Protein AF-A0A538UE94-F1 (afdb_monomer)

Radius of gyration: 33.16 Å; Cα contacts (8 Å, |Δi|>4): 300; chains: 1; bounding box: 122×65×94 Å

Nearest PDB structures (foldseek):
  7uwb-assembly1_o  TM=2.599E-01  e=1.246E+00  Citrus x limon
  9brq-assembly1_m  TM=2.773E-01  e=2.147E+00  Mus musculus
  3ja6-assembly1_H  TM=2.199E-01  e=4.370E+00  Escherichia coli

Organism: Eiseniibacteriota bacterium (NCBI:txid2212470)

Solvent-accessible surface area (backbone atoms only — not comparable to full-atom values): 18762 Å² total; per-residue (Å²): 137,89,85,82,89,87,87,86,84,87,84,82,86,84,88,81,89,86,84,87,83,85,86,80,82,74,83,82,79,81,81,73,80,85,86,73,79,84,74,82,82,77,88,84,84,83,91,82,90,81,86,90,86,86,85,86,85,90,78,92,80,87,81,87,77,92,73,88,87,79,93,78,60,66,66,60,51,52,54,48,48,68,66,54,75,72,72,75,85,66,89,69,72,72,49,74,64,37,44,51,30,38,36,50,27,21,51,31,51,52,51,22,50,52,26,34,52,58,14,38,41,66,75,45,60,74,47,65,90,58,54,69,68,58,53,24,50,50,41,57,78,37,46,67,59,52,53,52,24,53,48,28,38,49,50,19,29,54,34,50,34,55,25,33,50,25,51,26,66,51,38,33,88,77,42,49,69,59,26,49,51,20,31,53,30,28,42,51,13,24,54,38,35,43,56,20,45,54,32,52,53,50,36,55,50,55,46,56,58,52,71,85,74,66,82,58,54,73,68,56,49,53,50,51,40,53,52,29,51,51,52,22,51,52,27,42,34,53,14,39,22,30,34,13,53,14,44,24,46,49,22,51,48,34,45,72,56,45,40,41,59,61,70,59,20,54,52,33,27,54,29,16,47,47,29,17,52,46,22,50,48,31,70,78,42,62,90,51,39,77,74,50,54,63,63,40,51,61,34,53,54,44,50,52,52,48,27,53,43,26,58,74,71,38,67,44,45,57,72,62,58,54,64,62,72,75,108

pLDDT: mean 71.68, std 24.64, range [27.56, 97.38]

Foldseek 3Di:
DDDDDDDDDYDDDDDDDDDDDDDPPDDDDPDDDDPDDDDDPDDDDDDDDDDDDDDDDDDDDDDDDDDDDDDDDVVVVVVVCVVVVQPPDDQPDQDPLLLVLLLLLLVLLVLLVCLQCQLCCLLPVVCVPPDLLVSLVCCQVPVVSNVSSLVSQLVSLVSQLSSLVSLLVNLCVQPVVLSVLLSVLSNVLSVLLNVLSVLVVVLSVLSPPDCVVVPDDPVRSVVSSVVSVVSSVLSNLVSQLSNLVSQLSSLVSCCRQVQDPNVLSVLSNVLSVLSNVLSVCCNVPVPCNVVSVVSNVSNSVSSNVSSVCCNPPNGDRPVVVVVVVVD

Structure (mmCIF, N/CA/C/O backbone):
data_AF-A0A538UE94-F1
#
_entry.id   AF-A0A538UE94-F1
#
loop_
_atom_site.group_PDB
_atom_site.id
_atom_site.type_symbol
_atom_site.label_atom_id
_atom_site.label_alt_id
_atom_site.label_comp_id
_atom_site.label_asym_id
_atom_site.label_entity_id
_atom_site.label_seq_id
_atom_site.pdbx_PDB_ins_code
_atom_site.Cartn_x
_atom_site.Cartn_y
_atom_site.Cartn_z
_atom_site.occupancy
_atom_site.B_iso_or_equiv
_atom_site.auth_seq_id
_atom_site.auth_comp_id
_atom_site.auth_asym_id
_atom_site.auth_atom_id
_atom_site.pdbx_PDB_model_num
ATOM 1 N N . MET A 1 1 ? 87.145 -6.636 -25.626 1.00 37.28 1 MET A N 1
ATOM 2 C CA . MET A 1 1 ? 87.596 -6.251 -24.278 1.00 37.28 1 MET A CA 1
ATOM 3 C C . MET A 1 1 ? 86.360 -6.163 -23.405 1.00 37.28 1 MET A C 1
ATOM 5 O O . MET A 1 1 ? 85.529 -5.296 -23.633 1.00 37.28 1 MET A O 1
ATOM 9 N N . ASP A 1 2 ? 86.230 -7.164 -22.534 1.00 36.28 2 ASP A N 1
ATOM 10 C CA . ASP A 1 2 ? 85.415 -7.224 -21.310 1.00 36.28 2 ASP A CA 1
ATOM 11 C C . ASP A 1 2 ? 85.610 -5.964 -20.432 1.00 36.28 2 ASP A C 1
ATOM 13 O O . ASP A 1 2 ? 86.627 -5.291 -20.577 1.00 36.28 2 ASP A O 1
ATOM 17 N N . HIS A 1 3 ? 84.726 -5.533 -19.525 1.00 37.12 3 HIS A N 1
ATOM 18 C CA . HIS A 1 3 ? 83.783 -6.209 -18.615 1.00 37.12 3 HIS A CA 1
ATOM 19 C C . HIS A 1 3 ? 82.525 -5.318 -18.433 1.00 37.12 3 HIS A C 1
ATOM 21 O O . HIS A 1 3 ? 82.604 -4.116 -18.652 1.00 37.12 3 HIS A O 1
ATOM 27 N N . GLY A 1 4 ? 81.343 -5.741 -17.981 1.00 32.88 4 GLY A N 1
ATOM 28 C CA . GLY A 1 4 ? 80.844 -7.012 -17.472 1.00 32.88 4 GLY A CA 1
ATOM 29 C C . GLY A 1 4 ? 79.353 -6.840 -17.107 1.00 32.88 4 GLY A C 1
ATOM 30 O O . GLY A 1 4 ? 78.934 -5.806 -16.593 1.00 32.88 4 GLY A O 1
ATOM 31 N N . GLN A 1 5 ? 78.555 -7.850 -17.443 1.00 37.41 5 GLN A N 1
ATOM 32 C CA . GLN A 1 5 ? 77.163 -8.105 -17.031 1.00 37.41 5 GLN A CA 1
ATOM 33 C C . GLN A 1 5 ? 77.156 -8.829 -15.648 1.00 37.41 5 GLN A C 1
ATOM 35 O O . GLN A 1 5 ? 78.242 -9.103 -15.136 1.00 37.41 5 GLN A O 1
ATOM 40 N N . PRO A 1 6 ? 76.040 -9.381 -15.111 1.00 59.91 6 PRO A N 1
ATOM 41 C CA . PRO A 1 6 ? 74.618 -8.980 -15.083 1.00 59.91 6 PRO A CA 1
ATOM 42 C C . PRO A 1 6 ? 73.953 -9.258 -13.699 1.00 59.91 6 PRO A C 1
ATOM 44 O O . PRO A 1 6 ? 74.563 -9.822 -12.802 1.00 59.91 6 PRO A O 1
ATOM 47 N N . THR A 1 7 ? 72.649 -8.994 -13.546 1.00 32.09 7 THR A N 1
ATOM 48 C CA . THR A 1 7 ? 71.679 -10.010 -13.060 1.00 32.09 7 THR A CA 1
ATOM 49 C C . THR A 1 7 ? 70.242 -9.583 -13.388 1.00 32.09 7 THR A C 1
ATOM 51 O O . THR A 1 7 ? 69.824 -8.458 -13.139 1.00 32.09 7 THR A O 1
ATOM 54 N N . ALA A 1 8 ? 69.497 -10.513 -13.978 1.00 34.88 8 ALA A N 1
ATOM 55 C CA . ALA A 1 8 ? 68.044 -10.519 -14.185 1.00 34.88 8 ALA A CA 1
ATOM 56 C C . ALA A 1 8 ? 67.485 -11.755 -13.416 1.00 34.88 8 ALA A C 1
ATOM 58 O O . ALA A 1 8 ? 68.275 -12.374 -12.700 1.00 34.88 8 ALA A O 1
ATOM 59 N N . PRO A 1 9 ? 66.264 -12.300 -13.637 1.00 50.72 9 PRO A N 1
ATOM 60 C CA . PRO A 1 9 ? 64.956 -11.753 -14.053 1.00 50.72 9 PRO A CA 1
ATOM 61 C C . PRO A 1 9 ? 63.750 -12.329 -13.232 1.00 50.72 9 PRO A C 1
ATOM 63 O O . PRO A 1 9 ? 63.867 -13.339 -12.550 1.00 50.72 9 PRO A O 1
ATOM 66 N N . GLY A 1 10 ? 62.530 -11.812 -13.458 1.00 29.14 10 GLY A N 1
ATOM 67 C CA . GLY A 1 10 ? 61.420 -12.681 -13.906 1.00 29.14 10 GLY A CA 1
ATOM 68 C C . GLY A 1 10 ? 60.170 -12.933 -13.030 1.00 29.14 10 GLY A C 1
ATOM 69 O O . GLY A 1 10 ? 60.241 -13.080 -11.817 1.00 29.14 10 GLY A O 1
ATOM 70 N N . ARG A 1 11 ? 59.066 -13.158 -13.776 1.00 30.16 11 ARG A N 1
ATOM 71 C CA . ARG A 1 11 ? 57.738 -13.763 -13.470 1.00 30.16 11 ARG A CA 1
ATOM 72 C C . ARG A 1 11 ? 56.681 -12.841 -12.842 1.00 30.16 11 ARG A C 1
ATOM 74 O O . ARG A 1 11 ? 56.949 -12.152 -11.877 1.00 30.16 11 ARG A O 1
ATOM 81 N N . GLY A 1 12 ? 55.445 -12.758 -13.344 1.00 28.59 12 GLY A N 1
ATOM 82 C CA . GLY A 1 12 ? 54.654 -13.727 -14.120 1.00 28.59 12 GLY A CA 1
ATOM 83 C C . GLY A 1 12 ? 53.457 -14.165 -13.267 1.00 28.59 12 GLY A C 1
ATOM 84 O O . GLY A 1 12 ? 53.651 -14.574 -12.130 1.00 28.59 12 GLY A O 1
ATOM 85 N N . GLY A 1 13 ? 52.235 -14.001 -13.778 1.00 30.22 13 GLY A N 1
ATOM 86 C CA . GLY A 1 13 ? 51.000 -14.168 -13.011 1.00 30.22 13 GLY A CA 1
ATOM 87 C C . GLY A 1 13 ? 50.589 -15.608 -12.677 1.00 30.22 13 GLY A C 1
ATOM 88 O O . GLY A 1 13 ? 51.222 -16.574 -13.083 1.00 30.22 13 GLY A O 1
ATOM 89 N N . ALA A 1 14 ? 49.431 -15.668 -12.012 1.00 29.00 14 ALA A N 1
ATOM 90 C CA . ALA A 1 14 ? 48.535 -16.806 -11.805 1.00 29.00 14 ALA A CA 1
ATOM 91 C C . ALA A 1 14 ? 48.906 -17.866 -10.742 1.00 29.00 14 ALA A C 1
ATOM 93 O O . ALA A 1 14 ? 49.690 -18.778 -10.963 1.00 29.00 14 ALA A O 1
ATOM 94 N N . ALA A 1 15 ? 48.101 -17.803 -9.675 1.00 30.58 15 ALA A N 1
ATOM 95 C CA . ALA A 1 15 ? 47.298 -18.902 -9.139 1.00 30.58 15 ALA A CA 1
ATOM 96 C C . ALA A 1 15 ? 47.880 -19.852 -8.071 1.00 30.58 15 ALA A C 1
ATOM 98 O O . ALA A 1 15 ? 49.014 -20.307 -8.114 1.00 30.58 15 ALA A O 1
ATOM 99 N N . VAL A 1 16 ? 46.925 -20.238 -7.214 1.00 30.88 16 VAL A N 1
ATOM 100 C CA . VAL A 1 16 ? 46.813 -21.475 -6.427 1.00 30.88 16 VAL A CA 1
ATOM 101 C C . VAL A 1 16 ? 47.300 -21.426 -4.973 1.00 30.88 16 VAL A C 1
ATOM 103 O O . VAL A 1 16 ? 48.481 -21.347 -4.672 1.00 30.88 16 VAL A O 1
ATOM 106 N N . LEU A 1 17 ? 46.287 -21.509 -4.098 1.00 29.52 17 LEU A N 1
ATOM 107 C CA . LEU A 1 17 ? 46.199 -22.248 -2.836 1.00 29.52 17 LEU A CA 1
ATOM 108 C C . LEU A 1 17 ? 47.511 -22.584 -2.112 1.00 29.52 17 LEU A C 1
ATOM 110 O O . LEU A 1 17 ? 48.289 -23.399 -2.583 1.00 29.52 17 LEU A O 1
ATOM 114 N N . HIS A 1 18 ? 47.622 -22.132 -0.864 1.00 29.77 18 HIS A N 1
ATOM 115 C CA . HIS A 1 18 ? 47.574 -22.989 0.331 1.00 29.77 18 HIS A CA 1
ATOM 116 C C . HIS A 1 18 ? 48.043 -22.166 1.531 1.00 29.77 18 HIS A C 1
ATOM 118 O O . HIS A 1 18 ? 49.226 -21.897 1.656 1.00 29.77 18 HIS A O 1
ATOM 124 N N . LEU A 1 19 ? 47.128 -21.821 2.437 1.00 31.23 19 LEU A N 1
ATOM 125 C CA . LEU A 1 19 ? 47.409 -21.739 3.874 1.00 31.23 19 LEU A CA 1
ATOM 126 C C . LEU A 1 19 ? 46.092 -22.017 4.611 1.00 31.23 19 LEU A C 1
ATOM 128 O O . LEU A 1 19 ? 45.349 -21.136 5.029 1.00 31.23 19 LEU A O 1
ATOM 132 N N . LEU A 1 20 ? 45.787 -23.313 4.661 1.00 29.59 20 LEU A N 1
ATOM 133 C CA . LEU A 1 20 ? 44.911 -23.944 5.637 1.00 29.59 20 LEU A CA 1
ATOM 134 C C . LEU A 1 20 ? 45.639 -23.961 6.985 1.00 29.59 20 LEU A C 1
ATOM 136 O O . LEU A 1 20 ? 46.689 -24.595 7.080 1.00 29.59 20 LEU A O 1
ATOM 140 N N . SER A 1 21 ? 45.057 -23.358 8.022 1.00 35.19 21 SER A N 1
ATOM 141 C CA . SER A 1 21 ? 44.709 -24.051 9.278 1.00 35.19 21 SER A CA 1
ATOM 142 C C . SER A 1 21 ? 44.150 -23.086 10.334 1.00 35.19 21 SER A C 1
ATOM 144 O O . SER A 1 21 ? 44.356 -21.879 10.228 1.00 35.19 21 SER A O 1
ATOM 146 N N . PRO A 1 22 ? 43.349 -23.601 11.284 1.00 38.12 22 PRO A N 1
ATOM 147 C CA . PRO A 1 22 ? 42.115 -22.962 11.717 1.00 38.12 22 PRO A CA 1
ATOM 148 C C . PRO A 1 22 ? 42.221 -22.377 13.126 1.00 38.12 22 PRO A C 1
ATOM 150 O O . PRO A 1 22 ? 42.774 -23.013 14.016 1.00 38.12 22 PRO A O 1
ATOM 153 N N . ASP A 1 23 ? 41.580 -21.233 13.356 1.00 32.56 23 ASP A N 1
ATOM 154 C CA . ASP A 1 23 ? 41.271 -20.775 14.712 1.00 32.56 23 ASP A CA 1
ATOM 155 C C . ASP A 1 23 ? 39.749 -20.666 14.863 1.00 32.56 23 ASP A C 1
ATOM 157 O O . ASP A 1 23 ? 39.112 -19.624 14.698 1.00 32.56 23 ASP A O 1
ATOM 161 N N . LEU A 1 24 ? 39.141 -21.837 15.066 1.00 38.72 24 LEU A N 1
ATOM 162 C CA . LEU A 1 24 ? 37.745 -21.994 15.453 1.00 38.72 24 LEU A CA 1
ATOM 163 C C . LEU A 1 24 ? 37.618 -21.632 16.936 1.00 38.72 24 LEU A C 1
ATOM 165 O O . LEU A 1 24 ? 37.735 -22.481 17.821 1.00 38.72 24 LEU A O 1
ATOM 169 N N . GLY A 1 25 ? 37.323 -20.363 17.207 1.00 32.88 25 GLY A N 1
ATOM 170 C CA . GLY A 1 25 ? 36.820 -19.919 18.503 1.00 32.88 25 GLY A CA 1
ATOM 171 C C . GLY A 1 25 ? 35.453 -20.546 18.791 1.00 32.88 25 GLY A C 1
ATOM 172 O O . GLY A 1 25 ? 34.414 -20.021 18.397 1.00 32.88 25 GLY A O 1
ATOM 173 N N . HIS A 1 26 ? 35.444 -21.690 19.475 1.00 36.84 26 HIS A N 1
ATOM 174 C CA . HIS A 1 26 ? 34.238 -22.320 20.010 1.00 36.84 26 HIS A CA 1
ATOM 175 C C . HIS A 1 26 ? 33.570 -21.431 21.078 1.00 36.84 26 HIS A C 1
ATOM 177 O O . HIS A 1 26 ? 34.198 -21.149 22.103 1.00 36.84 26 HIS A O 1
ATOM 183 N N . PRO A 1 27 ? 32.275 -21.080 20.962 1.00 36.75 27 PRO A N 1
ATOM 184 C CA . PRO A 1 27 ? 31.522 -20.610 22.115 1.00 36.75 27 PRO A CA 1
ATOM 185 C C . PRO A 1 27 ? 31.232 -21.802 23.040 1.00 36.75 27 PRO A C 1
ATOM 187 O O . PRO A 1 27 ? 30.482 -22.720 22.700 1.00 36.75 27 PRO A O 1
ATOM 190 N N . ARG A 1 28 ? 31.836 -21.800 24.234 1.00 38.47 28 ARG A N 1
ATOM 191 C CA . ARG A 1 28 ? 31.489 -22.727 25.319 1.00 38.47 28 ARG A CA 1
ATOM 192 C C . ARG A 1 28 ? 30.055 -22.448 25.775 1.00 38.47 28 ARG A C 1
ATOM 194 O O . ARG A 1 28 ? 29.786 -21.464 26.455 1.00 38.47 28 ARG A O 1
ATOM 201 N N . ILE A 1 29 ? 29.137 -23.341 25.418 1.00 40.41 29 ILE A N 1
ATOM 202 C CA . ILE A 1 29 ? 27.787 -23.390 25.981 1.00 40.41 29 ILE A CA 1
ATOM 203 C C . ILE A 1 29 ? 27.902 -23.943 27.407 1.00 40.41 29 ILE A C 1
ATOM 205 O O . ILE A 1 29 ? 28.001 -25.153 27.612 1.00 40.41 29 ILE A O 1
ATOM 209 N N . CYS A 1 30 ? 27.881 -23.063 28.408 1.00 35.84 30 CYS A N 1
ATOM 210 C CA . CYS A 1 30 ? 27.675 -23.460 29.798 1.00 35.84 30 CYS A CA 1
ATOM 211 C C . CYS A 1 30 ? 26.219 -23.921 29.974 1.00 35.84 30 CYS A C 1
ATOM 213 O O . CYS A 1 30 ? 25.305 -23.111 30.126 1.00 35.84 30 CYS A O 1
ATOM 215 N N . ARG A 1 31 ? 25.994 -25.239 29.949 1.00 37.66 31 ARG A N 1
ATOM 216 C CA . ARG A 1 31 ? 24.745 -25.855 30.416 1.00 37.66 31 ARG A CA 1
ATOM 217 C C . ARG A 1 31 ? 24.663 -25.709 31.938 1.00 37.66 31 ARG A C 1
ATOM 219 O O . ARG A 1 31 ? 25.286 -26.472 32.668 1.00 37.66 31 ARG A O 1
ATOM 226 N N . GLY A 1 32 ? 23.897 -24.728 32.409 1.00 37.97 32 GLY A N 1
ATOM 227 C CA . GLY A 1 32 ? 23.461 -24.669 33.805 1.00 37.97 32 GLY A CA 1
ATOM 228 C C . GLY A 1 32 ? 22.472 -25.806 34.123 1.00 37.97 32 GLY A C 1
ATOM 229 O O . GLY A 1 32 ? 21.711 -26.209 33.240 1.00 37.97 32 GLY A O 1
ATOM 230 N N . PRO A 1 33 ? 22.472 -26.349 35.353 1.00 49.56 33 PRO A N 1
ATOM 231 C CA . PRO A 1 33 ? 21.590 -27.448 35.737 1.00 49.56 33 PRO A CA 1
ATOM 232 C C . PRO A 1 33 ? 20.115 -27.004 35.817 1.00 49.56 33 PRO A C 1
ATOM 234 O O . PRO A 1 33 ? 19.826 -25.824 36.036 1.00 49.56 33 PRO A O 1
ATOM 237 N N . PRO A 1 34 ? 19.158 -27.938 35.649 1.00 40.06 34 PRO A N 1
ATOM 238 C CA . PRO A 1 34 ? 17.740 -27.615 35.545 1.00 40.06 34 PRO A CA 1
ATOM 239 C C . PRO A 1 34 ? 17.189 -27.115 36.886 1.00 40.06 34 PRO A C 1
ATOM 241 O O . PRO A 1 34 ? 17.190 -27.838 37.884 1.00 40.06 34 PRO A O 1
ATOM 244 N N . ARG A 1 35 ? 16.661 -25.885 36.906 1.00 35.22 35 ARG A N 1
ATOM 245 C CA . ARG A 1 35 ? 15.864 -25.377 38.030 1.00 35.22 35 ARG A CA 1
ATOM 246 C C . ARG A 1 35 ? 14.542 -26.147 38.085 1.00 35.22 35 ARG A C 1
ATOM 248 O O . ARG A 1 35 ? 13.613 -25.866 37.333 1.00 35.22 35 ARG A O 1
ATOM 255 N N . ARG A 1 36 ? 14.488 -27.145 38.971 1.00 33.59 36 ARG A N 1
ATOM 256 C CA . ARG A 1 36 ? 13.248 -27.783 39.425 1.00 33.59 36 ARG A CA 1
ATOM 257 C C . ARG A 1 36 ? 12.340 -26.729 40.056 1.00 33.59 36 ARG A C 1
ATOM 259 O O . ARG A 1 36 ? 12.801 -25.882 40.816 1.00 33.59 36 ARG A O 1
ATOM 266 N N . ALA A 1 37 ? 11.055 -26.822 39.731 1.00 33.78 37 ALA A N 1
ATOM 267 C CA . ALA A 1 37 ? 9.984 -26.067 40.356 1.00 33.78 37 ALA A CA 1
ATOM 268 C C . ALA A 1 37 ? 10.030 -26.232 41.882 1.00 33.78 37 ALA A C 1
ATOM 270 O O . ALA A 1 37 ? 10.113 -27.354 42.388 1.00 33.78 37 ALA A O 1
ATOM 271 N N . ALA A 1 38 ? 9.965 -25.111 42.597 1.00 31.70 38 ALA A N 1
ATOM 272 C CA . ALA A 1 38 ? 9.753 -25.099 44.033 1.00 31.70 38 ALA A CA 1
ATOM 273 C C . ALA A 1 38 ? 8.366 -25.691 44.318 1.00 31.70 38 ALA A C 1
ATOM 275 O O . ALA A 1 38 ? 7.340 -25.128 43.930 1.00 31.70 38 ALA A O 1
ATOM 276 N N . ARG A 1 39 ? 8.352 -26.868 44.947 1.00 27.56 39 ARG A N 1
ATOM 277 C CA . ARG A 1 39 ? 7.171 -27.399 45.623 1.00 27.56 39 ARG A CA 1
ATOM 278 C C . ARG A 1 39 ? 6.860 -26.472 46.795 1.00 27.56 39 ARG A C 1
ATOM 280 O O . ARG A 1 39 ? 7.753 -26.116 47.552 1.00 27.56 39 ARG A O 1
ATOM 287 N N . LEU A 1 40 ? 5.595 -26.087 46.907 1.00 31.47 40 LEU A N 1
ATOM 288 C CA . LEU A 1 40 ? 5.033 -25.471 48.100 1.00 31.47 40 LEU A CA 1
ATOM 289 C C . LEU A 1 40 ? 5.077 -26.497 49.238 1.00 31.47 40 LEU A C 1
ATOM 291 O O . LEU A 1 40 ? 4.316 -27.465 49.225 1.00 31.47 40 LEU A O 1
ATOM 295 N N . ASP A 1 41 ? 5.965 -26.272 50.202 1.00 30.12 41 ASP A N 1
ATOM 296 C CA . ASP A 1 41 ? 5.912 -26.896 51.519 1.00 30.12 41 ASP A CA 1
ATOM 297 C C . ASP A 1 41 ? 4.734 -26.286 52.287 1.00 30.12 41 ASP A C 1
ATOM 299 O O . ASP A 1 41 ? 4.821 -25.201 52.861 1.00 30.12 41 ASP A O 1
ATOM 303 N N . VAL A 1 42 ? 3.593 -26.974 52.264 1.00 33.38 42 VAL A N 1
ATOM 304 C CA . VAL A 1 42 ? 2.504 -26.714 53.207 1.00 33.38 42 VAL A CA 1
ATOM 305 C C . VAL A 1 42 ? 2.797 -27.529 54.460 1.00 33.38 42 VAL A C 1
ATOM 307 O O . VAL A 1 42 ? 2.523 -28.726 54.526 1.00 33.38 42 VAL A O 1
ATOM 310 N N . LEU A 1 43 ? 3.378 -26.847 55.446 1.00 33.03 43 LEU A N 1
ATOM 311 C CA . LEU A 1 43 ? 3.402 -27.253 56.846 1.00 33.03 43 LEU A CA 1
ATOM 312 C C . LEU A 1 43 ? 1.976 -27.586 57.306 1.00 33.03 43 LEU A C 1
ATOM 314 O O . LEU A 1 43 ? 1.074 -26.750 57.232 1.00 33.03 43 LEU A O 1
ATOM 318 N N . ARG A 1 44 ? 1.781 -28.812 57.793 1.00 30.09 44 ARG A N 1
ATOM 319 C CA . ARG A 1 44 ? 0.563 -29.248 58.474 1.00 30.09 44 ARG A CA 1
ATOM 320 C C . ARG A 1 44 ? 0.941 -29.947 59.776 1.00 30.09 44 ARG A C 1
ATOM 322 O O . ARG A 1 44 ? 1.413 -31.072 59.742 1.00 30.09 44 ARG A O 1
ATOM 329 N N . ASP A 1 45 ? 0.691 -29.258 60.882 1.00 29.36 45 ASP A N 1
ATOM 330 C CA . ASP A 1 45 ? 0.355 -29.768 62.220 1.00 29.36 45 ASP A CA 1
ATOM 331 C C . ASP A 1 45 ? -0.065 -28.523 63.039 1.00 29.36 45 ASP A C 1
ATOM 333 O O . ASP A 1 45 ? 0.472 -27.445 62.810 1.00 29.36 45 ASP A O 1
ATOM 337 N N . GLN A 1 46 ? -1.035 -28.491 63.952 1.00 30.34 46 GLN A N 1
ATOM 338 C CA . GLN A 1 46 ? -1.831 -29.512 64.622 1.00 30.34 46 GLN A CA 1
ATOM 339 C C . GLN A 1 46 ? -3.022 -28.784 65.309 1.00 30.34 46 GLN A C 1
ATOM 341 O O . GLN A 1 46 ? -2.967 -27.577 65.527 1.00 30.34 46 GLN A O 1
ATOM 346 N N . HIS A 1 47 ? -4.068 -29.526 65.692 1.00 31.48 47 HIS A N 1
ATOM 347 C CA . HIS A 1 47 ? -5.219 -29.129 66.537 1.00 31.48 47 HIS A CA 1
ATOM 348 C C . HIS A 1 47 ? -6.431 -28.407 65.912 1.00 31.48 47 HIS A C 1
ATOM 350 O O . HIS A 1 47 ? -6.645 -27.211 66.085 1.00 31.48 47 HIS A O 1
ATOM 356 N N . ARG A 1 48 ? -7.371 -29.204 65.383 1.00 33.59 48 ARG A N 1
ATOM 357 C CA . ARG A 1 48 ? -8.789 -29.172 65.808 1.00 33.59 48 ARG A CA 1
ATOM 358 C C . ARG A 1 48 ? -9.467 -30.480 65.393 1.00 33.59 48 ARG A C 1
ATOM 360 O O . ARG A 1 48 ? -9.445 -30.851 64.226 1.00 33.59 48 ARG A O 1
ATOM 367 N N . GLY A 1 49 ? -9.982 -31.209 66.382 1.00 32.06 49 GLY A N 1
ATOM 368 C CA . GLY A 1 49 ? -10.581 -32.531 66.217 1.00 32.06 49 GLY A CA 1
ATOM 369 C C . GLY A 1 49 ? -11.973 -32.498 65.583 1.00 32.06 49 GLY A C 1
ATOM 370 O O . GLY A 1 49 ? -12.701 -31.517 65.713 1.00 32.06 49 GLY A O 1
ATOM 371 N N . GLY A 1 50 ? -12.347 -33.605 64.936 1.00 31.03 50 GLY A N 1
ATOM 372 C CA . GLY A 1 50 ? -13.706 -33.818 64.440 1.00 31.03 50 GLY A CA 1
ATOM 373 C C . GLY A 1 50 ? -13.847 -34.979 63.454 1.00 31.03 50 GLY A C 1
ATOM 374 O O . GLY A 1 50 ? -13.822 -34.749 62.258 1.00 31.03 50 GLY A O 1
ATOM 375 N N . ARG A 1 51 ? -14.017 -36.188 64.011 1.00 31.66 51 ARG A N 1
ATOM 376 C CA . ARG A 1 51 ? -14.630 -37.439 63.496 1.00 31.66 51 ARG A CA 1
ATOM 377 C C . ARG A 1 51 ? -14.246 -37.988 62.105 1.00 31.66 51 ARG A C 1
ATOM 379 O O . ARG A 1 51 ? -14.459 -37.384 61.065 1.00 31.66 51 ARG A O 1
ATOM 386 N N . VAL A 1 52 ? -13.778 -39.235 62.159 1.00 32.62 52 VAL A N 1
ATOM 387 C CA . VAL A 1 52 ? -13.512 -40.190 61.076 1.00 32.62 52 VAL A CA 1
ATOM 388 C C . VAL A 1 52 ? -14.782 -40.985 60.744 1.00 32.62 52 VAL A C 1
ATOM 390 O O . VAL A 1 52 ? -15.474 -41.384 61.679 1.00 32.62 52 VAL A O 1
ATOM 393 N N . ALA A 1 53 ? -15.035 -41.202 59.447 1.00 34.75 53 ALA A N 1
ATOM 394 C CA . ALA A 1 53 ? -15.731 -42.330 58.782 1.00 34.75 53 ALA A CA 1
ATOM 395 C C . ALA A 1 53 ? -16.118 -41.851 57.360 1.00 34.75 53 ALA A C 1
ATOM 397 O O . ALA A 1 53 ? -16.608 -40.733 57.236 1.00 34.75 53 ALA A O 1
ATOM 398 N N . ASP A 1 54 ? -15.959 -42.518 56.218 1.00 31.97 54 ASP A N 1
ATOM 399 C CA . ASP A 1 54 ? -15.369 -43.780 55.759 1.00 31.97 54 ASP A CA 1
ATOM 400 C C . ASP A 1 54 ? -15.109 -43.598 54.240 1.00 31.97 54 ASP A C 1
ATOM 402 O O . ASP A 1 54 ? -15.701 -42.725 53.600 1.00 31.97 54 ASP A O 1
ATOM 406 N N . ALA A 1 55 ? -14.257 -44.422 53.629 1.00 30.66 55 ALA A N 1
ATOM 407 C CA . ALA A 1 55 ? -14.112 -44.556 52.171 1.00 30.66 55 ALA A CA 1
ATOM 408 C C . ALA A 1 55 ? -13.831 -46.035 51.831 1.00 30.66 55 ALA A C 1
ATOM 410 O O . ALA A 1 55 ? -13.303 -46.726 52.704 1.00 30.66 55 ALA A O 1
ATOM 411 N N . PRO A 1 56 ? -13.959 -46.517 50.574 1.00 50.44 56 PRO A N 1
ATOM 412 C CA . PRO A 1 56 ? -14.860 -46.193 49.452 1.00 50.44 56 PRO A CA 1
ATOM 413 C C . PRO A 1 56 ? -15.568 -47.493 48.932 1.00 50.44 56 PRO A C 1
ATOM 415 O O . PRO A 1 56 ? -15.579 -48.494 49.648 1.00 50.44 56 PRO A O 1
ATOM 418 N N . PRO A 1 57 ? -16.136 -47.551 47.703 1.00 42.19 57 PRO A N 1
ATOM 419 C CA . PRO A 1 57 ? -15.295 -48.077 46.623 1.00 42.19 57 PRO A CA 1
ATOM 420 C C . PRO A 1 57 ? -15.485 -47.444 45.232 1.00 42.19 57 PRO A C 1
ATOM 422 O O . PRO A 1 57 ? -16.533 -46.931 44.848 1.00 42.19 57 PRO A O 1
ATOM 425 N N . ASP A 1 58 ? -14.387 -47.563 44.492 1.00 36.69 58 ASP A N 1
ATOM 426 C CA . ASP A 1 58 ? -14.174 -47.399 43.058 1.00 36.69 58 ASP A CA 1
ATOM 427 C C . ASP A 1 58 ? -15.099 -48.300 42.214 1.00 36.69 58 ASP A C 1
ATOM 429 O O . ASP A 1 58 ? -15.287 -49.480 42.525 1.00 36.69 58 ASP A O 1
ATOM 433 N N . ARG A 1 59 ? -15.643 -47.766 41.112 1.00 34.94 59 ARG A N 1
ATOM 434 C CA . ARG A 1 59 ? -16.149 -48.588 40.005 1.00 34.94 59 ARG A CA 1
ATOM 435 C C . ARG A 1 59 ? -16.049 -47.835 38.681 1.00 34.94 59 ARG A C 1
ATOM 437 O O . ARG A 1 59 ? -16.901 -47.028 38.314 1.00 34.94 59 ARG A O 1
ATOM 444 N N . ARG A 1 60 ? -14.969 -48.138 37.964 1.00 35.69 60 ARG A N 1
ATOM 445 C CA . ARG A 1 60 ? -14.874 -48.025 36.508 1.00 35.69 60 ARG A CA 1
ATOM 446 C C . ARG A 1 60 ? -15.886 -48.979 35.862 1.00 35.69 60 ARG A C 1
ATOM 448 O O . ARG A 1 60 ? -15.998 -50.112 36.316 1.00 35.69 60 ARG A O 1
ATOM 455 N N . ASP A 1 61 ? -16.620 -48.464 34.871 1.00 33.81 61 ASP A N 1
ATOM 456 C CA . ASP A 1 61 ? -17.087 -49.114 33.626 1.00 33.81 61 ASP A CA 1
ATOM 457 C C . ASP A 1 61 ? -18.445 -48.538 33.172 1.00 33.81 61 ASP A C 1
ATOM 459 O O . ASP A 1 61 ? -19.476 -48.828 33.780 1.00 33.81 61 ASP A O 1
ATOM 463 N N . PRO A 1 62 ? -18.511 -47.768 32.069 1.00 44.62 62 PRO A N 1
ATOM 464 C CA . PRO A 1 62 ? -19.746 -47.589 31.326 1.00 44.62 62 PRO A CA 1
ATOM 465 C C . PRO A 1 62 ? -19.853 -48.682 30.256 1.00 44.62 62 PRO A C 1
ATOM 467 O O . PRO A 1 62 ? -19.125 -48.693 29.262 1.00 44.62 62 PRO A O 1
ATOM 470 N N . VAL A 1 63 ? -20.796 -49.593 30.479 1.00 34.44 63 VAL A N 1
ATOM 471 C CA . VAL A 1 63 ? -21.298 -50.556 29.496 1.00 34.44 63 VAL A CA 1
ATOM 472 C C . VAL A 1 63 ? -21.850 -49.806 28.279 1.00 34.44 63 VAL A C 1
ATOM 474 O O . VAL A 1 63 ? -22.646 -48.874 28.403 1.00 34.44 63 VAL A O 1
ATOM 477 N N . TRP A 1 64 ? -21.419 -50.228 27.090 1.00 30.02 64 TRP A N 1
ATOM 478 C CA . TRP A 1 64 ? -21.913 -49.747 25.804 1.00 30.02 64 TRP A CA 1
ATOM 479 C C . TRP A 1 64 ? -23.368 -50.170 25.587 1.00 30.02 64 TRP A C 1
ATOM 481 O O . TRP A 1 64 ? -23.649 -51.343 25.353 1.00 30.02 64 TRP A O 1
ATOM 491 N N . HIS A 1 65 ? -24.282 -49.200 25.566 1.00 34.66 65 HIS A N 1
ATOM 492 C CA . HIS A 1 65 ? -25.589 -49.371 24.941 1.00 34.66 65 HIS A CA 1
ATOM 493 C C . HIS A 1 65 ? -25.595 -48.691 23.572 1.00 34.66 65 HIS A C 1
ATOM 495 O O . HIS A 1 65 ? -25.518 -47.468 23.452 1.00 34.66 65 HIS A O 1
ATOM 501 N N . ALA A 1 66 ? -25.682 -49.514 22.527 1.00 34.56 66 ALA A N 1
ATOM 502 C CA . ALA A 1 66 ? -26.009 -49.088 21.178 1.00 34.56 66 ALA A CA 1
ATOM 503 C C . ALA A 1 66 ? -27.469 -48.607 21.148 1.00 34.56 66 ALA A C 1
ATOM 505 O O . ALA A 1 66 ? -28.395 -49.390 21.344 1.00 34.56 66 ALA A O 1
ATOM 506 N N . GLY A 1 67 ? -27.659 -47.309 20.916 1.00 32.12 67 GLY A N 1
ATOM 507 C CA . GLY A 1 67 ? -28.962 -46.655 20.850 1.00 32.12 67 GLY A CA 1
ATOM 508 C C . GLY A 1 67 ? -28.954 -45.543 19.806 1.00 32.12 67 GLY A C 1
ATOM 509 O O . GLY A 1 67 ? -28.566 -44.415 20.077 1.00 32.12 67 GLY A O 1
ATOM 510 N N . VAL A 1 68 ? -29.317 -45.940 18.592 1.00 33.34 68 VAL A N 1
ATOM 511 C CA . VAL A 1 68 ? -29.883 -45.190 17.462 1.00 33.34 68 VAL A CA 1
ATOM 512 C C . VAL A 1 68 ? -30.173 -43.690 17.684 1.00 33.34 68 VAL A C 1
ATOM 514 O O . VAL A 1 68 ? -31.020 -43.316 18.487 1.00 33.34 68 VAL A O 1
ATOM 517 N N . GLY A 1 69 ? -29.606 -42.854 16.803 1.00 34.81 69 GLY A N 1
ATOM 518 C CA . GLY A 1 69 ? -30.287 -41.657 16.290 1.00 34.81 69 GLY A CA 1
ATOM 519 C C . GLY A 1 69 ? -29.676 -40.294 16.636 1.00 34.81 69 GLY A C 1
ATOM 520 O O . GLY A 1 69 ? -29.420 -39.973 17.786 1.00 34.81 69 GLY A O 1
ATOM 521 N N . VAL A 1 70 ? -29.579 -39.436 15.610 1.00 35.28 70 VAL A N 1
ATOM 522 C CA . VAL A 1 70 ? -29.243 -37.991 15.637 1.00 35.28 70 VAL A CA 1
ATOM 523 C C . VAL A 1 70 ? -27.760 -37.640 15.402 1.00 35.28 70 VAL A C 1
ATOM 525 O O . VAL A 1 70 ? -27.111 -36.875 16.114 1.00 35.28 70 VAL A O 1
ATOM 528 N N . SER A 1 71 ? -27.250 -38.107 14.261 1.00 42.25 71 SER A N 1
ATOM 529 C CA . SER A 1 71 ? -26.195 -37.419 13.504 1.00 42.25 71 SER A CA 1
ATOM 530 C C . SER A 1 71 ? -26.754 -36.100 12.951 1.00 42.25 71 SER A C 1
ATOM 532 O O . SER A 1 71 ? -27.584 -36.104 12.047 1.00 42.25 71 SER A O 1
ATOM 534 N N . GLY A 1 72 ? -26.341 -34.954 13.507 1.00 38.69 72 GLY A N 1
ATOM 535 C CA . GLY A 1 72 ? -26.682 -33.654 12.907 1.00 38.69 72 GLY A CA 1
ATOM 536 C C . GLY A 1 72 ? -26.504 -32.397 13.762 1.00 38.69 72 GLY A C 1
ATOM 537 O O . GLY A 1 72 ? -26.446 -31.303 13.206 1.00 38.69 72 GLY A O 1
ATOM 538 N N . ARG A 1 73 ? -26.369 -32.500 15.094 1.00 39.38 73 ARG A N 1
ATOM 539 C CA . ARG A 1 73 ? -26.306 -31.311 15.982 1.00 39.38 73 ARG A CA 1
ATOM 540 C C . ARG A 1 73 ? -24.913 -30.932 16.511 1.00 39.38 73 ARG A C 1
ATOM 542 O O . ARG A 1 73 ? -24.721 -29.804 16.955 1.00 39.38 73 ARG A O 1
ATOM 549 N N . GLY A 1 74 ? -23.909 -31.805 16.383 1.00 33.47 74 GLY A N 1
ATOM 550 C CA . GLY A 1 74 ? -22.569 -31.586 16.957 1.00 33.47 74 GLY A CA 1
ATOM 551 C C . GLY A 1 74 ? -21.655 -30.609 16.199 1.00 33.47 74 GLY A C 1
ATOM 552 O O . GLY A 1 74 ? -20.793 -29.980 16.811 1.00 33.47 74 GLY A O 1
ATOM 553 N N . ARG A 1 75 ? -21.843 -30.424 14.881 1.00 40.59 75 ARG A N 1
ATOM 554 C CA . ARG A 1 75 ? -20.996 -29.508 14.084 1.00 40.59 75 ARG A CA 1
ATOM 555 C C . ARG A 1 75 ? -21.386 -28.039 14.244 1.00 40.59 75 ARG A C 1
ATOM 557 O O . ARG A 1 75 ? -20.504 -27.192 14.319 1.00 40.59 75 ARG A O 1
ATOM 564 N N . ARG A 1 76 ? -22.682 -27.738 14.394 1.00 41.69 76 ARG A N 1
ATOM 565 C CA . ARG A 1 76 ? -23.150 -26.376 14.707 1.00 41.69 76 ARG A CA 1
ATOM 566 C C . ARG A 1 76 ? -22.870 -25.992 16.155 1.00 41.69 76 ARG A C 1
ATOM 568 O O . ARG A 1 76 ? -22.487 -24.858 16.384 1.00 41.69 76 ARG A O 1
ATOM 575 N N . ALA A 1 77 ? -22.955 -26.931 17.100 1.00 36.41 77 ALA A N 1
ATOM 576 C CA . ALA A 1 77 ? -22.569 -26.673 18.485 1.00 36.41 77 ALA A CA 1
ATOM 577 C C . ALA A 1 77 ? -21.061 -26.413 18.619 1.00 36.41 77 ALA A C 1
ATOM 579 O O . ALA A 1 77 ? -20.689 -25.453 19.275 1.00 36.41 77 ALA A O 1
ATOM 580 N N . ARG A 1 78 ? -20.184 -27.174 17.942 1.00 39.16 78 ARG A N 1
ATOM 581 C CA . ARG A 1 78 ? -18.731 -26.901 17.955 1.00 39.16 78 ARG A CA 1
ATOM 582 C C . ARG A 1 78 ? -18.335 -25.633 17.191 1.00 39.16 78 ARG A C 1
ATOM 584 O O . ARG A 1 78 ? -17.448 -24.928 17.655 1.00 39.16 78 ARG A O 1
ATOM 591 N N . ALA A 1 79 ? -19.011 -25.296 16.091 1.00 38.34 79 ALA A N 1
ATOM 592 C CA . ALA A 1 79 ? -18.819 -24.007 15.421 1.00 38.34 79 ALA A CA 1
ATOM 593 C C . ALA A 1 79 ? -19.337 -22.834 16.279 1.00 38.34 79 ALA A C 1
ATOM 595 O O . ALA A 1 79 ? -18.671 -21.811 16.384 1.00 38.34 79 ALA A O 1
ATOM 596 N N . ALA A 1 80 ? -20.471 -23.002 16.966 1.00 34.16 80 ALA A N 1
ATOM 597 C CA . ALA A 1 80 ? -21.005 -22.014 17.901 1.00 34.16 80 ALA A CA 1
ATOM 598 C C . ALA A 1 80 ? -20.153 -21.893 19.176 1.00 34.16 80 ALA A C 1
ATOM 600 O O . ALA A 1 80 ? -19.992 -20.791 19.678 1.00 34.16 80 ALA A O 1
ATOM 601 N N . LEU A 1 81 ? -19.538 -22.977 19.661 1.00 34.59 81 LEU A N 1
ATOM 602 C CA . LEU A 1 81 ? -18.607 -22.977 20.798 1.00 34.59 81 LEU A CA 1
ATOM 603 C C . LEU A 1 81 ? -17.234 -22.390 20.434 1.00 34.59 81 LEU A C 1
ATOM 605 O O . LEU A 1 81 ? -16.638 -21.706 21.262 1.00 34.59 81 LEU A O 1
ATOM 609 N N . ALA A 1 82 ? -16.764 -22.561 19.193 1.00 36.34 82 ALA A N 1
ATOM 610 C CA . ALA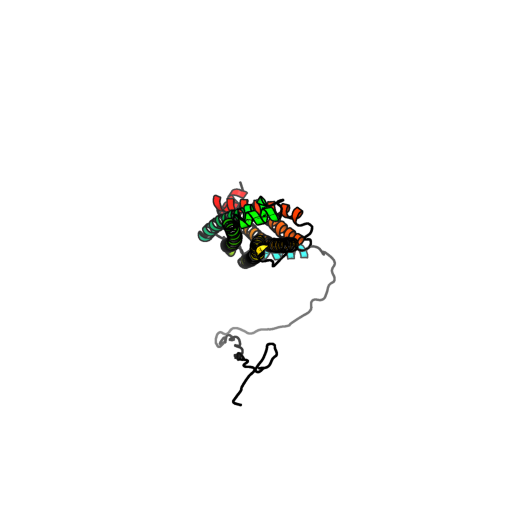 A 1 82 ? -15.579 -21.858 18.690 1.00 36.34 82 ALA A CA 1
ATOM 611 C C . ALA A 1 82 ? -15.822 -20.341 18.545 1.00 36.34 82 ALA A C 1
ATOM 613 O O . ALA A 1 82 ? -14.908 -19.547 18.751 1.00 36.34 82 ALA A O 1
ATOM 614 N N . VAL A 1 83 ? -17.063 -19.929 18.256 1.00 41.94 83 VAL A N 1
ATOM 615 C CA . VAL A 1 83 ? -17.475 -18.513 18.210 1.00 41.94 83 VAL A CA 1
ATOM 616 C C . VAL A 1 83 ? -17.795 -17.953 19.610 1.00 41.94 83 VAL A C 1
ATOM 618 O O . VAL A 1 83 ? -17.570 -16.768 19.859 1.00 41.94 83 VAL A O 1
ATOM 621 N N . ALA A 1 84 ? -18.250 -18.787 20.550 1.00 33.53 84 ALA A N 1
ATOM 622 C CA . ALA A 1 84 ? -18.652 -18.377 21.901 1.00 33.53 84 ALA A CA 1
ATOM 623 C C . ALA A 1 84 ? -17.498 -18.304 22.921 1.00 33.53 84 ALA A C 1
ATOM 625 O O . ALA A 1 84 ? -17.633 -17.624 23.936 1.00 33.53 84 ALA A O 1
ATOM 626 N N . GLY A 1 85 ? -16.343 -18.925 22.652 1.00 32.28 85 GLY A N 1
ATOM 627 C CA . GLY A 1 85 ? -15.196 -18.959 23.576 1.00 32.28 85 GLY A CA 1
ATOM 628 C C . GLY A 1 85 ? -14.445 -17.635 23.790 1.00 32.28 85 GLY A C 1
ATOM 629 O O . GLY A 1 85 ? -13.534 -17.585 24.606 1.00 32.28 85 GLY A O 1
ATOM 630 N N . PHE A 1 86 ? -14.813 -16.557 23.091 1.00 45.38 86 PHE A N 1
ATOM 631 C CA . PHE A 1 86 ? -14.156 -15.244 23.209 1.00 45.38 86 PHE A CA 1
ATOM 632 C C . PHE A 1 86 ? -15.124 -14.124 23.630 1.00 45.38 86 PHE A C 1
ATOM 634 O O . PHE A 1 86 ? -14.887 -12.942 23.381 1.00 45.38 86 PHE A O 1
ATOM 641 N N . GLY A 1 87 ? -16.253 -14.476 24.243 1.00 37.97 87 GLY A N 1
ATOM 642 C CA . GLY A 1 87 ? -17.242 -13.533 24.771 1.00 37.97 87 GLY A CA 1
ATOM 643 C C . GLY A 1 87 ? -16.830 -12.883 26.095 1.00 37.97 87 GLY A C 1
ATOM 644 O O . GLY A 1 87 ? -17.615 -12.880 27.032 1.00 37.97 87 GLY A O 1
ATOM 645 N N . GLY A 1 88 ? -15.612 -12.346 26.195 1.00 33.59 88 GLY A N 1
ATOM 646 C CA . GLY A 1 88 ? -15.218 -11.470 27.299 1.00 33.59 88 GLY A CA 1
ATOM 647 C C . GLY A 1 88 ? -15.781 -10.072 27.067 1.00 33.59 88 GLY A C 1
ATOM 648 O O . GLY A 1 88 ? -15.109 -9.212 26.504 1.00 33.59 88 GLY A O 1
ATOM 649 N N . GLY A 1 89 ? -17.046 -9.864 27.428 1.00 41.22 89 GLY A N 1
ATOM 650 C CA . GLY A 1 89 ? -17.682 -8.551 27.426 1.00 41.22 89 GLY A CA 1
ATOM 651 C C . GLY A 1 89 ? -17.105 -7.671 28.529 1.00 41.22 89 GLY A C 1
ATOM 652 O O . GLY A 1 89 ? -17.678 -7.592 29.605 1.00 41.22 89 GLY A O 1
ATOM 653 N N . GLN A 1 90 ? -15.980 -7.016 28.261 1.00 44.00 90 GLN A N 1
ATOM 654 C CA . GLN A 1 90 ? -15.650 -5.771 28.943 1.00 44.00 90 GLN A CA 1
ATOM 655 C C . GLN A 1 90 ? -16.241 -4.627 28.120 1.00 44.00 90 GLN A C 1
ATOM 657 O O . GLN A 1 90 ? -16.154 -4.624 26.886 1.00 44.00 90 GLN A O 1
ATOM 662 N N . ASP A 1 91 ? -16.887 -3.678 28.789 1.00 44.91 91 ASP A N 1
ATOM 663 C CA . ASP A 1 91 ? -17.276 -2.409 28.188 1.00 44.91 91 ASP A CA 1
ATOM 664 C C . ASP A 1 91 ? -16.004 -1.669 27.778 1.00 44.91 91 ASP A C 1
ATOM 666 O O . ASP A 1 91 ? -15.389 -0.960 28.570 1.00 44.91 91 ASP A O 1
ATOM 670 N N . VAL A 1 92 ? -15.559 -1.891 26.538 1.00 57.31 92 VAL A N 1
ATOM 671 C CA . VAL A 1 92 ? -14.406 -1.190 25.973 1.00 57.31 92 VAL A CA 1
ATOM 672 C C . VAL A 1 92 ? -14.827 0.255 25.731 1.00 57.31 92 VAL A C 1
ATOM 674 O O . VAL A 1 92 ? -15.327 0.619 24.661 1.00 57.31 92 VAL A O 1
ATOM 677 N N . THR A 1 93 ? -14.679 1.080 26.761 1.00 67.62 93 THR A N 1
ATOM 678 C CA . THR A 1 93 ? -14.751 2.530 26.641 1.00 67.62 93 THR A CA 1
ATOM 679 C C . THR A 1 93 ? -13.588 2.971 25.754 1.00 67.62 93 THR A C 1
ATOM 681 O O . THR A 1 93 ? -12.434 2.619 25.978 1.00 67.62 93 THR A O 1
ATOM 684 N N . VAL A 1 94 ? -13.900 3.673 24.664 1.00 78.06 94 VAL A N 1
ATOM 685 C CA . VAL A 1 94 ? -12.885 4.109 23.697 1.00 78.06 94 VAL A CA 1
ATOM 686 C C . VAL A 1 94 ? -11.977 5.134 24.372 1.00 78.06 94 VAL A C 1
ATOM 688 O O . VAL A 1 94 ? -12.448 6.218 24.730 1.00 78.06 94 VAL A O 1
ATOM 691 N N . THR A 1 95 ? -10.689 4.820 24.509 1.00 84.12 95 THR A N 1
ATOM 692 C CA . THR A 1 95 ? -9.729 5.725 25.150 1.00 84.12 95 THR A CA 1
ATOM 693 C C . THR A 1 95 ? -9.397 6.922 24.245 1.00 84.12 95 THR A C 1
ATOM 695 O O . THR A 1 95 ? -9.510 6.835 23.013 1.00 84.12 95 THR A O 1
ATOM 698 N N . PRO A 1 96 ? -8.969 8.067 24.812 1.00 83.75 96 PRO A N 1
ATOM 699 C CA . PRO A 1 96 ? -8.488 9.203 24.024 1.00 83.75 96 PRO A CA 1
ATOM 700 C C . PRO A 1 96 ? -7.339 8.823 23.081 1.00 83.75 96 PRO A C 1
ATOM 702 O O . PRO A 1 96 ? -7.315 9.262 21.932 1.00 83.75 96 PRO A O 1
ATOM 705 N N . GLU A 1 97 ? -6.438 7.946 23.531 1.00 87.00 97 GLU A N 1
ATOM 706 C CA . GLU A 1 97 ? -5.327 7.429 22.728 1.00 87.00 97 GLU A CA 1
ATOM 707 C C . GLU A 1 97 ? -5.824 6.689 21.484 1.00 87.00 97 GLU A C 1
ATOM 709 O O . GLU A 1 97 ? -5.395 7.011 20.375 1.00 87.00 97 GLU A O 1
ATOM 714 N N . GLN A 1 98 ? -6.795 5.777 21.622 1.00 87.88 98 GLN A N 1
ATOM 715 C CA . GLN A 1 98 ? -7.378 5.072 20.476 1.00 87.88 98 GLN A CA 1
ATOM 716 C C . GLN A 1 98 ? -7.978 6.045 19.451 1.00 87.88 98 GLN A C 1
ATOM 718 O O . GLN A 1 98 ? -7.824 5.844 18.245 1.00 87.88 98 GLN A O 1
ATOM 723 N N . ARG A 1 99 ? -8.635 7.127 19.894 1.00 86.88 99 ARG A N 1
ATOM 724 C CA . ARG A 1 99 ? -9.178 8.147 18.975 1.00 86.88 99 ARG A CA 1
ATOM 725 C C . ARG A 1 99 ? -8.075 8.886 18.226 1.00 86.88 99 ARG A C 1
ATOM 727 O O . ARG A 1 99 ? -8.219 9.130 17.027 1.00 86.88 99 ARG A O 1
ATOM 734 N N . THR A 1 100 ? -6.984 9.223 18.908 1.00 89.38 100 THR A N 1
ATOM 735 C CA . THR A 1 100 ? -5.817 9.857 18.286 1.00 89.38 100 THR A CA 1
ATOM 736 C C . THR A 1 100 ? -5.197 8.935 17.241 1.00 89.38 100 THR A C 1
ATOM 738 O O . THR A 1 100 ? -5.023 9.348 16.095 1.00 89.38 100 THR A O 1
ATOM 741 N N . TYR A 1 101 ? -4.965 7.665 17.579 1.00 91.38 101 TYR A N 1
ATOM 742 C CA . TYR A 1 101 ? -4.425 6.686 16.633 1.00 91.38 101 TYR A CA 1
ATOM 743 C C . TYR A 1 101 ? -5.366 6.397 15.459 1.00 91.38 101 TYR A C 1
ATOM 745 O O . TYR A 1 101 ? -4.891 6.220 14.342 1.00 91.38 101 TYR A O 1
ATOM 753 N N . ALA A 1 102 ? -6.685 6.427 15.656 1.00 90.31 102 ALA A N 1
ATOM 754 C CA . ALA A 1 102 ? -7.647 6.300 14.561 1.00 90.31 102 ALA A CA 1
ATOM 755 C C . ALA A 1 102 ? -7.566 7.468 13.562 1.00 90.31 102 ALA A C 1
ATOM 757 O O . ALA A 1 102 ? -7.633 7.253 12.351 1.00 90.31 102 ALA A O 1
ATOM 758 N N . ARG A 1 103 ? -7.369 8.701 14.049 1.00 90.44 103 ARG A N 1
ATOM 759 C CA . ARG A 1 103 ? -7.148 9.875 13.186 1.00 90.44 103 ARG A CA 1
ATOM 760 C C . ARG A 1 103 ? -5.800 9.808 12.479 1.00 90.44 103 ARG A C 1
ATOM 762 O O . ARG A 1 103 ? -5.737 10.050 11.277 1.00 90.44 103 ARG A O 1
ATOM 769 N N . ILE A 1 104 ? -4.744 9.431 13.201 1.00 92.75 104 ILE A N 1
ATOM 770 C CA . ILE A 1 104 ? -3.412 9.209 12.623 1.00 92.75 104 ILE A CA 1
ATOM 771 C C . ILE A 1 104 ? -3.494 8.147 11.525 1.00 92.75 104 ILE A C 1
ATOM 773 O O . ILE A 1 104 ? -2.976 8.366 10.439 1.00 92.75 104 ILE A O 1
ATOM 777 N N . ALA A 1 105 ? -4.205 7.041 11.751 1.00 92.75 105 ALA A N 1
ATOM 778 C CA . ALA A 1 105 ? -4.412 6.012 10.742 1.00 92.75 105 ALA A CA 1
ATOM 779 C C . ALA A 1 105 ? -5.091 6.559 9.475 1.00 92.75 105 ALA A C 1
ATOM 781 O O . ALA A 1 105 ? -4.642 6.273 8.369 1.00 92.75 105 ALA A O 1
ATOM 782 N N . ALA A 1 106 ? -6.131 7.384 9.610 1.00 92.00 106 ALA A N 1
ATOM 783 C CA . ALA A 1 106 ? -6.761 8.017 8.452 1.00 92.00 106 ALA A CA 1
ATOM 784 C C . ALA A 1 106 ? -5.781 8.922 7.680 1.00 92.00 106 ALA A C 1
ATOM 786 O O . ALA A 1 106 ? -5.686 8.826 6.458 1.00 92.00 106 ALA A O 1
ATOM 787 N N . ILE A 1 107 ? -5.008 9.754 8.386 1.00 94.12 107 ILE A N 1
ATOM 788 C CA . ILE A 1 107 ? -4.003 10.642 7.779 1.00 94.12 107 ILE A CA 1
ATOM 789 C C . ILE A 1 107 ? -2.914 9.829 7.068 1.00 94.12 107 ILE A C 1
ATOM 791 O O . ILE A 1 107 ? -2.582 10.117 5.920 1.00 94.12 107 ILE A O 1
ATOM 795 N N . LEU A 1 108 ? -2.387 8.789 7.721 1.00 95.25 108 LEU A N 1
ATOM 796 C CA . LEU A 1 108 ? -1.367 7.907 7.151 1.00 95.25 108 LEU A CA 1
ATOM 797 C C . LEU A 1 108 ? -1.890 7.180 5.911 1.00 95.25 108 LEU A C 1
ATOM 799 O O . LEU A 1 108 ? -1.148 7.027 4.945 1.00 95.25 108 LEU A O 1
ATOM 803 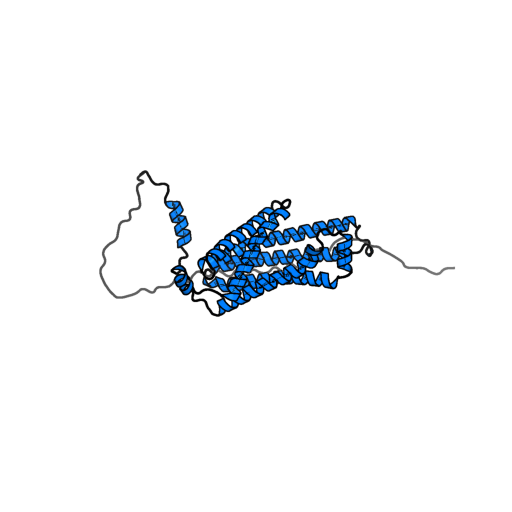N N . PHE A 1 109 ? -3.162 6.777 5.895 1.00 93.69 109 PHE A N 1
ATOM 804 C CA . PHE A 1 109 ? -3.771 6.177 4.712 1.00 93.69 109 PHE A CA 1
ATOM 805 C C . PHE A 1 109 ? -3.767 7.137 3.512 1.00 93.69 109 PHE A C 1
ATOM 807 O O . PHE A 1 109 ? -3.316 6.762 2.428 1.00 93.69 109 PHE A O 1
ATOM 814 N N . PHE A 1 110 ? -4.193 8.390 3.698 1.00 94.25 110 PHE A N 1
ATOM 815 C CA . PHE A 1 110 ? -4.157 9.381 2.617 1.00 94.25 110 PHE A CA 1
ATOM 816 C C . PHE A 1 110 ? -2.733 9.748 2.203 1.00 94.25 110 PHE A C 1
ATOM 818 O O . PHE A 1 110 ? -2.456 9.836 1.009 1.00 94.25 110 PHE A O 1
ATOM 825 N N . ALA A 1 111 ? -1.815 9.904 3.159 1.00 94.81 111 ALA A N 1
ATOM 826 C CA . ALA A 1 111 ? -0.407 10.155 2.865 1.00 94.81 111 ALA A CA 1
ATOM 827 C C . ALA A 1 111 ? 0.191 9.022 2.017 1.00 94.81 111 ALA A C 1
ATOM 829 O O . ALA A 1 111 ? 0.813 9.281 0.989 1.00 94.81 111 ALA A O 1
ATOM 830 N N . LYS A 1 112 ? -0.071 7.763 2.390 1.00 94.00 112 LYS A N 1
ATOM 831 C CA . LYS A 1 112 ? 0.308 6.571 1.619 1.00 94.00 112 LYS A CA 1
ATOM 832 C C . LYS A 1 112 ? -0.259 6.624 0.203 1.00 94.00 112 LYS A C 1
ATOM 834 O O . LYS A 1 112 ? 0.485 6.410 -0.749 1.00 94.00 112 LYS A O 1
ATOM 839 N N . PHE A 1 113 ? -1.547 6.941 0.061 1.00 92.06 113 PHE A N 1
ATOM 840 C CA . PHE A 1 113 ? -2.209 7.032 -1.241 1.00 92.06 113 PHE A CA 1
ATOM 841 C C . PHE A 1 113 ? -1.585 8.109 -2.142 1.00 92.06 113 PHE A C 1
ATOM 843 O O . PHE A 1 113 ? -1.296 7.837 -3.306 1.00 92.06 113 PHE A O 1
ATOM 850 N N . VAL A 1 114 ? -1.326 9.308 -1.612 1.00 94.56 114 VAL A N 1
ATOM 851 C CA . VAL A 1 114 ? -0.700 10.416 -2.358 1.00 94.56 114 VAL A CA 1
ATOM 852 C C . VAL A 1 114 ? 0.733 10.073 -2.767 1.00 94.56 114 VAL A C 1
ATOM 854 O O . VAL A 1 114 ? 1.114 10.307 -3.910 1.00 94.56 114 VAL A O 1
ATOM 857 N N . LEU A 1 115 ? 1.520 9.485 -1.864 1.00 94.56 115 LEU A N 1
ATOM 858 C CA . LEU A 1 115 ? 2.905 9.103 -2.145 1.00 94.56 115 LEU A CA 1
ATOM 859 C C . LEU A 1 115 ? 2.997 8.021 -3.229 1.00 94.56 115 LEU A C 1
ATOM 861 O O . LEU A 1 115 ? 3.776 8.154 -4.173 1.00 94.56 115 LEU A O 1
ATOM 865 N N . GLU A 1 116 ? 2.183 6.970 -3.117 1.00 91.81 116 GLU A N 1
ATOM 866 C CA . GLU A 1 116 ? 2.166 5.865 -4.079 1.00 91.81 116 GLU A CA 1
ATOM 867 C C . GLU A 1 116 ? 1.657 6.331 -5.450 1.00 91.81 116 GLU A C 1
ATOM 869 O O . GLU A 1 116 ? 2.343 6.146 -6.455 1.00 91.81 116 GLU A O 1
ATOM 874 N N . SER A 1 117 ? 0.507 7.016 -5.495 1.00 89.56 117 SER A N 1
ATOM 875 C CA . SER A 1 117 ? -0.057 7.535 -6.749 1.00 89.56 117 SER A CA 1
ATOM 876 C C . SER A 1 117 ? 0.843 8.584 -7.405 1.00 89.56 117 SER A C 1
ATOM 878 O O . SER A 1 117 ? 1.040 8.545 -8.619 1.00 89.56 117 SER A O 1
ATOM 880 N N . GLY A 1 118 ? 1.457 9.475 -6.623 1.00 90.25 118 GLY A N 1
ATOM 881 C CA . GLY A 1 118 ? 2.421 10.456 -7.116 1.00 90.25 118 GLY A CA 1
ATOM 882 C C . GLY A 1 118 ? 3.647 9.800 -7.752 1.00 90.25 118 GLY A C 1
ATOM 883 O O . GLY A 1 118 ? 4.040 10.172 -8.857 1.00 90.25 118 GLY A O 1
ATOM 884 N N . GLY A 1 119 ? 4.224 8.780 -7.114 1.00 90.19 119 GLY A N 1
ATOM 885 C CA . GLY A 1 119 ? 5.364 8.048 -7.671 1.00 90.19 119 GLY A CA 1
ATOM 886 C C . GLY A 1 119 ? 5.019 7.219 -8.915 1.00 90.19 119 GLY A C 1
ATOM 887 O O . GLY A 1 119 ? 5.746 7.251 -9.917 1.00 90.19 119 GLY A O 1
ATOM 888 N N . ASP A 1 120 ? 3.895 6.503 -8.881 1.00 89.88 120 ASP A N 1
ATOM 889 C CA . ASP A 1 120 ? 3.464 5.617 -9.968 1.00 89.88 120 ASP A CA 1
ATOM 890 C C . ASP A 1 120 ? 2.887 6.369 -11.167 1.00 89.88 120 ASP A C 1
ATOM 892 O O . ASP A 1 120 ? 2.998 5.887 -12.297 1.00 89.88 120 ASP A O 1
ATOM 896 N N . SER A 1 121 ? 2.324 7.562 -10.961 1.00 88.38 121 SER A N 1
ATOM 897 C CA . SER A 1 121 ? 1.794 8.384 -12.051 1.00 88.38 121 SER A CA 1
ATOM 898 C C . SER A 1 121 ? 2.853 8.682 -13.111 1.00 88.38 121 SER A C 1
ATOM 900 O O . SER A 1 121 ? 2.604 8.466 -14.292 1.00 88.38 121 SER A O 1
ATOM 902 N N . VAL A 1 122 ? 4.056 9.080 -12.697 1.00 88.12 122 VAL A N 1
ATOM 903 C CA . VAL A 1 122 ? 5.156 9.427 -13.608 1.00 88.12 122 VAL A CA 1
ATOM 904 C C . VAL A 1 122 ? 5.865 8.182 -14.134 1.00 88.12 122 VAL A C 1
ATOM 906 O O . VAL A 1 122 ? 6.155 8.088 -15.322 1.00 88.12 122 VAL A O 1
ATOM 909 N N . THR A 1 123 ? 6.147 7.212 -13.263 1.00 85.88 123 THR A N 1
ATOM 910 C CA . THR A 1 123 ? 7.032 6.081 -13.606 1.00 85.88 123 THR A CA 1
ATOM 911 C C . THR A 1 123 ? 6.312 4.895 -14.247 1.00 85.88 123 THR A C 1
ATOM 913 O O . THR A 1 123 ? 6.961 4.056 -14.867 1.00 85.88 123 THR A O 1
ATOM 916 N N . ILE A 1 124 ? 4.985 4.803 -14.104 1.00 84.81 124 ILE A N 1
ATOM 917 C CA . ILE A 1 124 ? 4.173 3.708 -14.653 1.00 84.81 124 ILE A CA 1
ATOM 918 C C . ILE A 1 124 ? 3.054 4.258 -15.534 1.00 84.81 124 ILE A C 1
ATOM 920 O O . ILE A 1 124 ? 2.973 3.893 -16.703 1.00 84.81 124 ILE A O 1
ATOM 924 N N . ILE A 1 125 ? 2.166 5.099 -14.992 1.00 84.25 125 ILE A N 1
ATOM 925 C CA . ILE A 1 125 ? 0.913 5.473 -15.670 1.00 84.25 125 ILE A CA 1
ATOM 926 C C . ILE A 1 125 ? 1.196 6.315 -16.916 1.00 84.25 125 ILE A C 1
ATOM 928 O O . ILE A 1 125 ? 0.737 5.962 -17.999 1.00 84.25 125 ILE A O 1
ATOM 932 N N . ALA A 1 126 ? 2.002 7.368 -16.784 1.00 85.94 126 ALA A N 1
ATOM 933 C CA . ALA A 1 126 ? 2.341 8.282 -17.869 1.00 85.94 126 ALA A CA 1
ATOM 934 C C . ALA A 1 126 ? 3.183 7.631 -18.970 1.00 85.94 126 ALA A C 1
ATOM 936 O O . ALA A 1 126 ? 3.340 8.234 -20.025 1.00 85.94 126 ALA A O 1
ATOM 937 N N . ARG A 1 127 ? 3.780 6.459 -18.718 1.00 86.75 127 ARG A N 1
ATOM 938 C CA . ARG A 1 127 ? 4.626 5.718 -19.671 1.00 86.75 127 ARG A CA 1
ATOM 939 C C . ARG A 1 127 ? 3.914 4.497 -20.264 1.00 86.75 127 ARG A C 1
ATOM 941 O O . ARG A 1 127 ? 4.515 3.730 -21.014 1.00 86.75 127 ARG A O 1
ATOM 948 N N . ARG A 1 128 ? 2.635 4.268 -19.933 1.00 81.19 128 ARG A N 1
ATOM 949 C CA . ARG A 1 128 ? 1.870 3.160 -20.524 1.00 81.19 128 ARG A CA 1
ATOM 950 C C . ARG A 1 128 ? 1.757 3.355 -22.035 1.00 81.19 128 ARG A C 1
ATOM 952 O O . ARG A 1 128 ? 1.186 4.339 -22.484 1.00 81.19 128 ARG A O 1
ATOM 959 N N . GLY A 1 129 ? 2.248 2.379 -22.796 1.00 77.94 129 GLY A N 1
ATOM 960 C CA . GLY A 1 129 ? 2.194 2.389 -24.260 1.00 77.94 129 GLY A CA 1
ATOM 961 C C . GLY A 1 129 ? 3.331 3.159 -24.936 1.00 77.94 129 GLY A C 1
ATOM 962 O O . GLY A 1 129 ? 3.374 3.186 -26.162 1.00 77.94 129 GLY A O 1
ATOM 963 N N . GLU A 1 130 ? 4.260 3.748 -24.178 1.00 85.19 130 GLU A N 1
ATOM 964 C CA . GLU A 1 130 ? 5.458 4.362 -24.755 1.00 85.19 130 GLU A CA 1
ATOM 965 C C . GLU A 1 130 ? 6.514 3.315 -25.130 1.00 85.19 130 GLU A C 1
ATOM 967 O O . GLU A 1 130 ? 6.591 2.233 -24.543 1.00 85.19 130 GLU A O 1
ATOM 972 N N . SER A 1 131 ? 7.360 3.651 -26.109 1.00 85.12 131 SER A N 1
ATOM 973 C CA . SER A 1 131 ? 8.500 2.811 -26.469 1.00 85.12 131 SER A CA 1
ATOM 974 C C . SER A 1 131 ? 9.585 2.863 -25.392 1.00 85.12 131 SER A C 1
ATOM 976 O O . SER A 1 131 ? 9.713 3.831 -24.633 1.00 85.12 131 SER A O 1
ATOM 978 N N . PHE A 1 132 ? 10.419 1.822 -25.363 1.00 83.12 132 PHE A N 1
ATOM 979 C CA . PHE A 1 132 ? 11.573 1.751 -24.469 1.00 83.12 132 PHE A CA 1
ATOM 980 C C . PHE A 1 132 ? 12.474 2.988 -24.591 1.00 83.12 132 PHE A C 1
ATOM 982 O O . PHE A 1 132 ? 12.818 3.601 -23.585 1.00 83.12 132 PHE A O 1
ATOM 989 N N . ALA A 1 133 ? 12.792 3.396 -25.823 1.00 83.44 133 ALA A N 1
ATOM 990 C CA . ALA A 1 133 ? 13.652 4.545 -26.090 1.00 83.44 133 ALA A CA 1
ATOM 991 C C . ALA A 1 133 ? 13.052 5.864 -25.572 1.00 83.44 133 ALA A C 1
ATOM 993 O O . ALA A 1 133 ? 13.776 6.681 -25.009 1.00 83.44 133 ALA A O 1
ATOM 994 N N . ALA A 1 134 ? 11.735 6.060 -25.707 1.00 86.62 134 ALA A N 1
ATOM 995 C CA . ALA A 1 134 ? 11.058 7.252 -25.194 1.00 86.62 134 ALA A CA 1
ATOM 996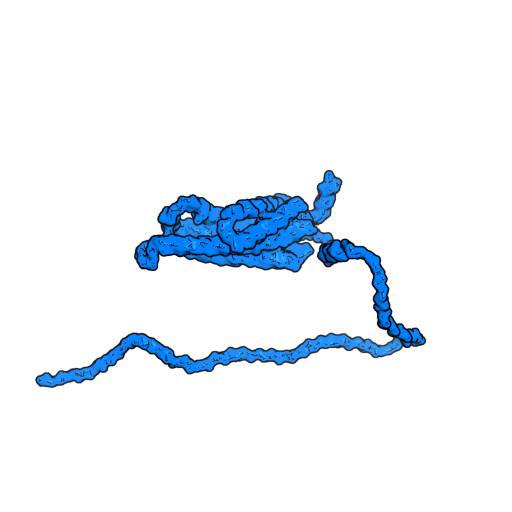 C C . ALA A 1 134 ? 11.090 7.309 -23.657 1.00 86.62 134 ALA A C 1
ATOM 998 O O . ALA A 1 134 ? 11.412 8.348 -23.081 1.00 86.62 134 ALA A O 1
ATOM 999 N N . THR A 1 135 ? 10.839 6.175 -22.994 1.00 86.19 135 THR A N 1
ATOM 1000 C CA . THR A 1 135 ? 10.902 6.087 -21.526 1.00 86.19 135 THR A CA 1
ATOM 1001 C C . THR A 1 135 ? 12.330 6.282 -21.016 1.00 86.19 135 THR A C 1
ATOM 1003 O O . THR A 1 135 ? 12.535 7.016 -20.050 1.00 86.19 135 THR A O 1
ATOM 1006 N N . ALA A 1 136 ? 13.320 5.676 -21.679 1.00 84.75 136 ALA A N 1
ATOM 1007 C CA . ALA A 1 136 ? 14.730 5.826 -21.334 1.00 84.75 136 ALA A CA 1
ATOM 1008 C C . ALA A 1 136 ? 15.190 7.283 -21.469 1.00 84.75 136 ALA A C 1
ATOM 1010 O O . ALA A 1 136 ? 15.801 7.821 -20.549 1.00 84.75 136 ALA A O 1
ATOM 1011 N N . ARG A 1 137 ? 14.813 7.946 -22.569 1.00 86.69 137 ARG A N 1
ATOM 1012 C CA . ARG A 1 137 ? 15.103 9.363 -22.805 1.00 86.69 137 ARG A CA 1
ATOM 1013 C C . ARG A 1 137 ? 14.473 10.270 -21.749 1.00 86.69 137 ARG A C 1
ATOM 1015 O O . ARG A 1 137 ? 15.150 11.135 -21.211 1.00 86.69 137 ARG A O 1
ATOM 1022 N N . PHE A 1 138 ? 13.204 10.055 -21.405 1.00 86.81 138 PHE A N 1
ATOM 1023 C CA . PHE A 1 138 ? 12.557 10.830 -20.344 1.00 86.81 138 PHE A CA 1
ATOM 1024 C C . PHE A 1 138 ? 13.240 10.608 -18.990 1.00 86.81 138 PHE A C 1
ATOM 1026 O O . PHE A 1 138 ? 13.443 11.550 -18.224 1.00 86.81 138 PHE A O 1
ATOM 1033 N N . ALA A 1 139 ? 13.602 9.358 -18.688 1.00 85.00 139 ALA A N 1
ATOM 1034 C CA . ALA A 1 139 ? 14.292 9.026 -17.455 1.00 85.00 139 ALA A CA 1
ATOM 1035 C C . ALA A 1 139 ? 15.636 9.769 -17.379 1.00 85.00 139 ALA A C 1
ATOM 1037 O O . ALA A 1 139 ? 15.893 10.407 -16.360 1.00 85.00 139 ALA A O 1
ATOM 1038 N N . THR A 1 140 ? 16.449 9.753 -18.441 1.00 85.31 140 THR A N 1
ATOM 1039 C CA . THR A 1 140 ? 17.751 10.443 -18.480 1.00 85.31 140 THR A CA 1
ATOM 1040 C C . THR A 1 140 ? 17.624 11.961 -18.435 1.00 85.31 140 THR A C 1
ATOM 1042 O O . THR A 1 140 ? 18.320 12.597 -17.640 1.00 85.31 140 THR A O 1
ATOM 1045 N N . GLU A 1 141 ? 16.702 12.544 -19.202 1.00 90.00 141 GLU A N 1
ATOM 1046 C CA . GLU A 1 141 ? 16.446 13.991 -19.211 1.00 90.00 141 GLU A CA 1
ATOM 1047 C C . GLU A 1 141 ? 15.925 14.494 -17.851 1.00 90.00 141 GLU A C 1
ATOM 1049 O O . GLU A 1 141 ? 16.290 15.582 -17.400 1.00 90.00 141 GLU A O 1
ATOM 1054 N N . HIS A 1 142 ? 15.126 13.688 -17.144 1.00 90.44 142 HIS A N 1
ATOM 1055 C CA . HIS A 1 142 ? 14.507 14.052 -15.866 1.00 90.44 142 HIS A CA 1
ATOM 1056 C C . HIS A 1 142 ? 14.920 13.130 -14.709 1.00 90.44 142 HIS A C 1
ATOM 1058 O O . HIS A 1 142 ? 14.098 12.707 -13.888 1.00 90.44 142 HIS A O 1
ATOM 1064 N N . ALA A 1 143 ? 16.221 12.861 -14.583 1.00 87.06 143 ALA A N 1
ATOM 1065 C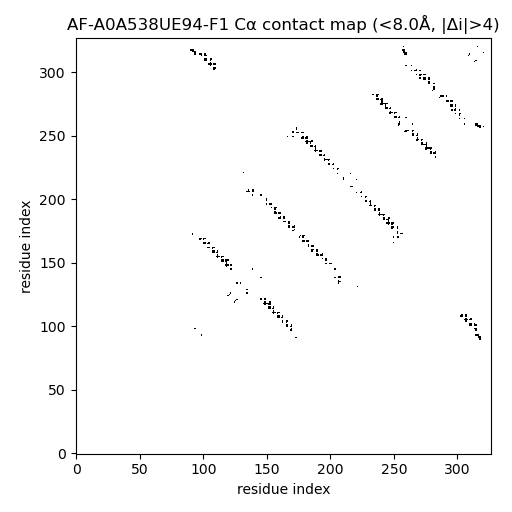 CA . ALA A 1 143 ? 16.749 11.904 -13.608 1.00 87.06 143 ALA A CA 1
ATOM 1066 C C . ALA A 1 143 ? 16.400 12.222 -12.140 1.00 87.06 143 ALA A C 1
ATOM 1068 O O . ALA A 1 143 ? 16.137 11.307 -11.352 1.00 87.06 143 ALA A O 1
ATOM 1069 N N . LEU A 1 144 ? 16.369 13.505 -11.754 1.00 89.81 144 LEU A N 1
ATOM 1070 C CA . LEU A 1 144 ? 15.977 13.918 -10.400 1.00 89.81 144 LEU A CA 1
ATOM 1071 C C . LEU A 1 144 ? 14.508 13.570 -10.119 1.00 89.81 144 LEU A C 1
ATOM 1073 O O . LEU A 1 144 ? 14.205 12.985 -9.079 1.00 89.81 144 LEU A O 1
ATOM 1077 N N . LEU A 1 145 ? 13.617 13.886 -11.064 1.00 90.81 145 LEU A N 1
ATOM 1078 C CA . LEU A 1 145 ? 12.188 13.599 -10.957 1.00 90.81 145 LEU A CA 1
ATOM 1079 C C . LEU A 1 145 ? 11.954 12.091 -10.841 1.00 90.81 145 LEU A C 1
ATOM 1081 O O . LEU A 1 145 ? 11.228 11.652 -9.953 1.00 90.81 145 LEU A O 1
ATOM 1085 N N . TRP A 1 146 ? 12.637 11.291 -11.665 1.00 89.94 146 TRP A N 1
ATOM 1086 C CA . TRP A 1 146 ? 12.528 9.833 -11.612 1.00 89.94 146 TRP A CA 1
ATOM 1087 C C . TRP A 1 146 ? 12.927 9.269 -10.240 1.00 89.94 146 TRP A C 1
ATOM 1089 O O . TRP A 1 146 ? 12.206 8.458 -9.652 1.00 89.94 146 TRP A O 1
ATOM 1099 N N . ARG A 1 147 ? 14.060 9.723 -9.684 1.00 91.19 147 ARG A N 1
ATOM 1100 C CA . ARG A 1 147 ? 14.533 9.292 -8.354 1.00 91.19 147 ARG A CA 1
ATOM 1101 C C . ARG A 1 147 ? 13.603 9.765 -7.237 1.00 91.19 147 ARG A C 1
ATOM 1103 O O . ARG A 1 147 ? 13.359 9.002 -6.305 1.00 91.19 147 ARG A O 1
ATOM 1110 N N . PHE A 1 148 ? 13.056 10.974 -7.345 1.00 93.19 148 PHE A N 1
ATOM 1111 C CA . PHE A 1 148 ? 12.068 11.500 -6.405 1.00 93.19 148 PHE A CA 1
ATOM 1112 C C . PHE A 1 148 ? 10.769 10.679 -6.420 1.00 93.19 148 PHE A C 1
ATOM 1114 O O . PHE A 1 148 ? 10.256 10.310 -5.365 1.00 93.19 148 PHE A O 1
ATOM 1121 N N . CYS A 1 149 ? 10.279 10.290 -7.599 1.00 93.31 149 CYS A N 1
ATOM 1122 C CA . CYS A 1 149 ? 9.126 9.400 -7.723 1.00 93.31 149 CYS A CA 1
ATOM 1123 C C . CYS A 1 149 ? 9.382 8.029 -7.078 1.00 93.31 149 CYS A C 1
ATOM 1125 O O . CYS A 1 149 ? 8.519 7.526 -6.361 1.00 93.31 149 CYS A O 1
ATOM 1127 N N . LEU A 1 150 ? 10.571 7.441 -7.263 1.00 92.06 150 LEU A N 1
ATOM 1128 C CA . LEU A 1 150 ? 10.936 6.186 -6.590 1.00 92.06 150 LEU A CA 1
ATOM 1129 C C . LEU A 1 150 ? 11.030 6.337 -5.067 1.00 92.06 150 LEU A C 1
ATOM 1131 O O . LEU A 1 150 ? 10.607 5.437 -4.340 1.00 92.06 150 LEU A O 1
ATOM 1135 N N . LEU A 1 151 ? 11.544 7.471 -4.582 1.00 94.38 151 LEU A N 1
ATOM 1136 C CA . LEU A 1 151 ? 11.566 7.786 -3.154 1.00 94.38 151 LEU A CA 1
ATOM 1137 C C . LEU A 1 151 ? 10.144 7.848 -2.579 1.00 94.38 151 LEU A C 1
ATOM 1139 O O . LEU A 1 151 ? 9.903 7.267 -1.524 1.00 94.38 151 LEU A O 1
ATOM 1143 N N . ASN A 1 152 ? 9.200 8.475 -3.288 1.00 94.69 152 ASN A N 1
ATOM 1144 C CA . ASN A 1 152 ? 7.798 8.534 -2.867 1.00 94.69 152 ASN A CA 1
ATOM 1145 C C . ASN A 1 152 ? 7.173 7.139 -2.749 1.00 94.69 152 ASN A C 1
ATOM 1147 O O . ASN A 1 152 ? 6.541 6.840 -1.737 1.00 94.69 152 ASN A O 1
ATOM 1151 N N . VAL A 1 153 ? 7.412 6.251 -3.722 1.00 93.19 153 VAL A N 1
ATOM 1152 C CA . VAL A 1 153 ? 6.945 4.853 -3.645 1.00 93.19 153 VAL A CA 1
ATOM 1153 C C . VAL A 1 153 ? 7.551 4.134 -2.435 1.00 93.19 153 VAL A C 1
ATOM 1155 O O . VAL A 1 153 ? 6.844 3.436 -1.711 1.00 93.19 153 VAL A O 1
ATOM 1158 N N . GLY A 1 154 ? 8.850 4.312 -2.176 1.00 93.69 154 GLY A N 1
ATOM 1159 C CA . GLY A 1 154 ? 9.495 3.737 -0.992 1.00 93.69 154 GLY A CA 1
ATOM 1160 C C . GLY A 1 154 ? 8.907 4.261 0.316 1.00 93.69 154 GLY A C 1
ATOM 1161 O O . GLY A 1 154 ? 8.607 3.481 1.222 1.00 93.69 154 GLY A O 1
ATOM 1162 N N . LEU A 1 155 ? 8.667 5.571 0.394 1.00 95.50 155 LEU A N 1
ATOM 1163 C CA . LEU A 1 155 ? 8.055 6.199 1.557 1.00 95.50 155 LEU A CA 1
ATOM 1164 C C . LEU A 1 155 ? 6.617 5.709 1.774 1.00 95.50 155 LEU A C 1
ATOM 1166 O O . LEU A 1 155 ? 6.224 5.486 2.917 1.00 95.50 155 LEU A O 1
ATOM 1170 N N . ALA A 1 156 ? 5.857 5.449 0.707 1.00 95.31 156 ALA A N 1
ATOM 1171 C CA . ALA A 1 156 ? 4.513 4.883 0.809 1.00 95.31 156 ALA A CA 1
ATOM 1172 C C . ALA A 1 156 ? 4.501 3.521 1.531 1.00 95.31 156 ALA A C 1
ATOM 1174 O O . ALA A 1 156 ? 3.618 3.269 2.357 1.00 95.31 156 ALA A O 1
ATOM 1175 N N . TRP A 1 157 ? 5.499 2.660 1.300 1.00 94.94 157 TRP A N 1
ATOM 1176 C CA . TRP A 1 157 ? 5.627 1.383 2.017 1.00 94.94 157 TRP A CA 1
ATOM 1177 C C . TRP A 1 157 ? 5.976 1.563 3.499 1.00 94.94 157 TRP A C 1
ATOM 1179 O O . TRP A 1 157 ? 5.439 0.843 4.342 1.00 94.94 157 TRP A O 1
ATOM 1189 N N . ILE A 1 158 ? 6.789 2.566 3.843 1.00 95.31 158 ILE A N 1
ATOM 1190 C CA . ILE A 1 158 ? 7.074 2.923 5.244 1.00 95.31 158 ILE A CA 1
ATOM 1191 C C . ILE A 1 158 ? 5.795 3.413 5.936 1.00 95.31 158 ILE A C 1
ATOM 1193 O O . ILE A 1 158 ? 5.435 2.923 7.010 1.00 95.31 158 ILE A O 1
ATOM 1197 N N . VAL A 1 159 ? 5.062 4.330 5.297 1.00 96.25 159 VAL A N 1
ATOM 1198 C CA . VAL A 1 159 ? 3.784 4.846 5.810 1.00 96.25 159 VAL A CA 1
ATOM 1199 C C . VAL A 1 159 ? 2.752 3.722 5.949 1.00 96.25 159 VAL A C 1
ATOM 1201 O O . VAL A 1 159 ? 1.995 3.707 6.917 1.00 96.25 159 VAL A O 1
ATOM 1204 N N . THR A 1 160 ? 2.757 2.730 5.053 1.00 94.75 160 THR A N 1
ATOM 1205 C CA . THR A 1 160 ? 1.895 1.538 5.162 1.00 94.75 160 THR A C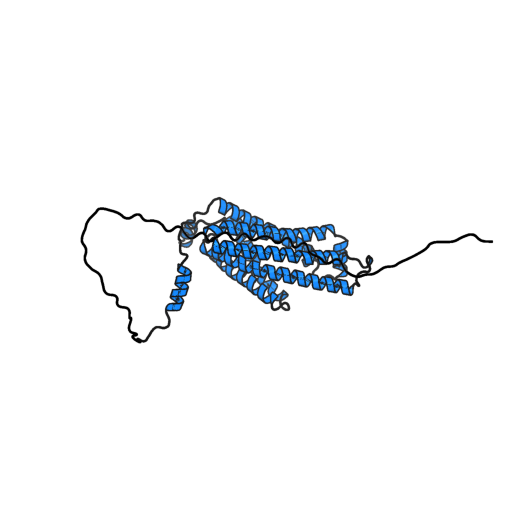A 1
ATOM 1206 C C . THR A 1 160 ? 2.176 0.739 6.442 1.00 94.75 160 THR A C 1
ATOM 1208 O O . THR A 1 160 ? 1.235 0.247 7.074 1.00 94.75 160 THR A O 1
ATOM 1211 N N . GLY A 1 161 ? 3.441 0.646 6.863 1.00 95.62 161 GLY A N 1
ATOM 1212 C CA . GLY A 1 161 ? 3.833 0.002 8.119 1.00 95.62 161 GLY A CA 1
ATOM 1213 C C . GLY A 1 161 ? 3.378 0.795 9.345 1.00 95.62 161 GLY A C 1
ATOM 1214 O O . GLY A 1 161 ? 2.806 0.224 10.275 1.00 95.62 161 GLY A O 1
ATOM 1215 N N . LEU A 1 162 ? 3.539 2.122 9.316 1.00 96.50 162 LEU A N 1
ATOM 1216 C CA . LEU A 1 162 ? 3.034 3.011 10.371 1.00 96.50 162 LEU A CA 1
ATOM 1217 C C . LEU A 1 162 ? 1.506 2.944 10.490 1.00 96.50 162 LEU A C 1
ATOM 1219 O O . LEU A 1 162 ? 0.968 2.905 11.595 1.00 96.50 162 LEU A O 1
ATOM 1223 N N . LEU A 1 163 ? 0.805 2.873 9.357 1.00 95.12 163 LEU A N 1
ATOM 1224 C CA . LEU A 1 163 ? -0.643 2.684 9.311 1.00 95.12 163 LEU A CA 1
ATOM 1225 C C . LEU A 1 163 ? -1.052 1.359 9.967 1.00 95.12 163 LEU A C 1
ATOM 1227 O O . LEU A 1 163 ? -1.988 1.332 10.765 1.00 95.12 163 LEU A O 1
ATOM 1231 N N . ALA A 1 164 ? -0.337 0.271 9.667 1.00 95.56 164 ALA A N 1
ATOM 1232 C CA . ALA A 1 164 ? -0.586 -1.029 10.284 1.00 95.56 164 ALA A CA 1
ATOM 1233 C C . ALA A 1 164 ? -0.409 -0.980 11.807 1.00 95.56 164 ALA A C 1
ATOM 1235 O O . ALA A 1 164 ? -1.230 -1.529 12.541 1.00 95.56 164 ALA A O 1
ATOM 1236 N N . TYR A 1 165 ? 0.625 -0.281 12.280 1.00 96.12 165 TYR A N 1
ATOM 1237 C CA . TYR A 1 165 ? 0.846 -0.064 13.706 1.00 96.12 165 TYR A CA 1
ATOM 1238 C C . TYR A 1 165 ? -0.273 0.771 14.347 1.00 96.12 165 TYR A C 1
ATOM 1240 O O . TYR A 1 165 ? -0.785 0.407 15.403 1.00 96.12 165 TYR A O 1
ATOM 1248 N N . ALA A 1 166 ? -0.721 1.845 13.694 1.00 94.31 166 ALA A N 1
ATOM 1249 C CA . ALA A 1 166 ? -1.835 2.650 14.193 1.00 94.31 166 ALA A CA 1
ATOM 1250 C C . ALA A 1 166 ? -3.129 1.821 14.312 1.00 94.31 166 ALA A C 1
ATOM 1252 O O . ALA A 1 166 ? -3.834 1.915 15.316 1.00 94.31 166 ALA A O 1
ATOM 1253 N N . TRP A 1 167 ? -3.418 0.958 13.333 1.00 93.00 167 TRP A N 1
ATOM 1254 C CA . TRP A 1 167 ? -4.552 0.026 13.398 1.00 93.00 167 TRP A CA 1
ATOM 1255 C C . TRP A 1 167 ? -4.400 -1.009 14.512 1.00 93.00 167 TRP A C 1
ATOM 1257 O O . TRP A 1 167 ? -5.378 -1.320 15.192 1.00 93.00 167 TRP A O 1
ATOM 1267 N N . TYR A 1 168 ? -3.183 -1.505 14.734 1.00 95.12 168 TYR A N 1
ATOM 1268 C CA . TYR A 1 168 ? -2.880 -2.385 15.855 1.00 95.12 168 TYR A CA 1
ATOM 1269 C C . TYR A 1 168 ? -3.212 -1.727 17.196 1.00 95.12 168 TYR A C 1
ATOM 1271 O O . TYR A 1 168 ? -3.970 -2.311 17.963 1.00 95.12 168 TYR A O 1
ATOM 1279 N N . VAL A 1 169 ? -2.746 -0.501 17.453 1.00 93.19 169 VAL A N 1
ATOM 1280 C CA . VAL A 1 169 ? -3.022 0.197 18.724 1.00 93.19 169 VAL A CA 1
ATOM 1281 C C . VAL A 1 169 ? -4.523 0.429 18.927 1.00 93.19 169 VAL A C 1
ATOM 1283 O O . VAL A 1 169 ? -5.042 0.270 20.031 1.00 93.19 169 VAL A O 1
ATOM 1286 N N . VAL A 1 170 ? -5.255 0.755 17.857 1.00 91.06 170 VAL A N 1
ATOM 1287 C CA . VAL A 1 170 ? -6.715 0.933 17.923 1.00 91.06 170 VAL A CA 1
ATOM 1288 C C . VAL A 1 170 ? -7.433 -0.366 18.301 1.00 91.06 170 VAL A C 1
ATOM 1290 O O . VAL A 1 170 ? -8.432 -0.317 19.021 1.00 91.06 170 VAL A O 1
ATOM 1293 N N . LEU A 1 171 ? -6.953 -1.516 17.823 1.00 91.00 171 LEU A N 1
ATOM 1294 C CA . LEU A 1 171 ? -7.660 -2.799 17.907 1.00 91.00 171 LEU A CA 1
ATOM 1295 C C . LEU A 1 171 ? -7.083 -3.780 18.938 1.00 91.00 171 LEU A C 1
ATOM 1297 O O . LEU A 1 171 ? -7.746 -4.770 19.254 1.00 91.00 171 LEU A O 1
ATOM 1301 N N . GLU A 1 172 ? -5.913 -3.500 19.511 1.00 91.94 172 GLU A N 1
ATOM 1302 C CA . GLU A 1 172 ? -5.307 -4.277 20.599 1.00 91.94 172 GLU A CA 1
ATOM 1303 C C . GLU A 1 172 ? -6.271 -4.507 21.781 1.00 91.94 172 GLU A C 1
ATOM 1305 O O . GLU A 1 172 ? -6.336 -5.647 22.251 1.00 91.94 172 GLU A O 1
ATOM 1310 N N . PRO A 1 173 ? -7.081 -3.520 22.227 1.00 88.31 173 PRO A N 1
ATOM 1311 C CA . PRO A 1 173 ? -8.022 -3.723 23.334 1.00 88.31 173 PRO A CA 1
ATOM 1312 C C . PRO A 1 173 ? -9.170 -4.697 23.029 1.00 88.31 173 PRO A C 1
ATOM 1314 O O . PRO A 1 173 ? -9.873 -5.115 23.944 1.00 88.31 173 PRO A O 1
ATOM 1317 N N . VAL A 1 174 ? -9.396 -5.043 21.757 1.00 88.12 174 VAL A N 1
ATOM 1318 C CA . VAL A 1 174 ? -10.483 -5.938 21.324 1.00 88.12 174 VAL A CA 1
ATOM 1319 C C . VAL A 1 174 ? -10.022 -7.393 21.355 1.00 88.12 174 VAL A C 1
ATOM 1321 O O . VAL A 1 174 ? -10.680 -8.243 21.950 1.00 88.12 174 VAL A O 1
ATOM 1324 N N . ASP A 1 175 ? -8.901 -7.677 20.690 1.00 91.62 175 ASP A N 1
ATOM 1325 C CA . ASP A 1 175 ? -8.198 -8.959 20.743 1.00 91.62 175 ASP A CA 1
ATOM 1326 C C . ASP A 1 175 ? -6.733 -8.738 20.359 1.00 91.62 175 ASP A C 1
ATOM 1328 O O . ASP A 1 175 ? -6.375 -8.593 19.185 1.00 91.62 175 ASP A O 1
ATOM 1332 N N . LYS A 1 176 ? -5.869 -8.741 21.373 1.00 92.25 176 LYS A N 1
ATOM 1333 C CA . LYS A 1 176 ? -4.436 -8.509 21.206 1.00 92.25 176 LYS A CA 1
ATOM 1334 C C . LYS A 1 176 ? -3.766 -9.526 20.282 1.00 92.25 176 LYS A C 1
ATOM 1336 O O . LYS A 1 176 ? -2.903 -9.146 19.496 1.00 92.25 176 LYS A O 1
ATOM 1341 N N . ARG A 1 177 ? -4.141 -10.807 20.347 1.00 95.50 177 ARG A N 1
ATOM 1342 C CA . ARG A 1 177 ? -3.464 -11.867 19.576 1.00 95.50 177 ARG A CA 1
ATOM 1343 C C . ARG A 1 177 ? -3.796 -11.746 18.096 1.00 95.50 177 ARG A C 1
ATOM 1345 O O . ARG A 1 177 ? -2.900 -11.825 17.256 1.00 95.50 177 ARG A O 1
ATOM 1352 N N . LEU A 1 1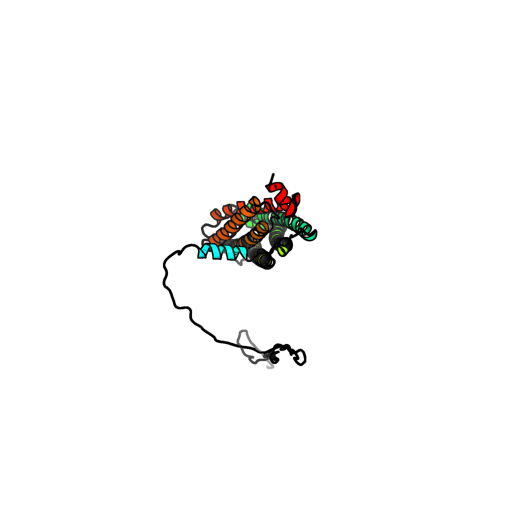78 ? -5.068 -11.509 17.781 1.00 93.44 178 LEU A N 1
ATOM 1353 C CA . LEU A 1 178 ? -5.496 -11.325 16.398 1.00 93.44 178 LEU A CA 1
ATOM 1354 C C . LEU A 1 178 ? -4.959 -10.009 15.816 1.00 93.44 178 LEU A C 1
ATOM 1356 O O . LEU A 1 178 ? -4.527 -9.989 14.663 1.00 93.44 178 LEU A O 1
ATOM 1360 N N . ALA A 1 179 ? -4.912 -8.937 16.617 1.00 94.25 179 ALA A N 1
ATOM 1361 C CA . ALA A 1 179 ? -4.337 -7.657 16.203 1.00 94.25 179 ALA A CA 1
ATOM 1362 C C . ALA A 1 179 ? -2.829 -7.772 15.913 1.00 94.25 179 ALA A C 1
ATOM 1364 O O . ALA A 1 179 ? -2.353 -7.226 14.918 1.00 94.25 179 ALA A O 1
ATOM 1365 N N . GLN A 1 180 ? -2.078 -8.518 16.733 1.00 96.19 180 GLN A N 1
ATOM 1366 C CA . GLN A 1 180 ? -0.655 -8.795 16.493 1.00 96.19 180 GLN A CA 1
ATOM 1367 C C . GLN A 1 180 ? -0.437 -9.598 15.209 1.00 96.19 180 GLN A C 1
ATOM 1369 O O . GLN A 1 180 ? 0.445 -9.261 14.422 1.00 96.19 180 GLN A O 1
ATOM 1374 N N . LEU A 1 181 ? -1.254 -10.626 14.963 1.00 96.75 181 LEU A N 1
ATOM 1375 C CA . LEU A 1 181 ? -1.175 -11.399 13.723 1.00 96.75 181 LEU A CA 1
ATOM 1376 C C . LEU A 1 181 ? -1.439 -10.513 12.495 1.00 96.75 181 LEU A C 1
ATOM 1378 O O . LEU A 1 181 ? -0.688 -10.567 11.520 1.00 96.75 181 LEU A O 1
ATOM 1382 N N . ALA A 1 182 ? -2.465 -9.661 12.561 1.00 95.88 182 ALA A N 1
ATOM 1383 C CA . ALA A 1 182 ? -2.790 -8.707 11.503 1.00 95.88 182 ALA A CA 1
ATOM 1384 C C . ALA A 1 182 ? -1.642 -7.715 11.243 1.00 95.88 182 ALA A C 1
ATOM 1386 O O . ALA A 1 182 ? -1.302 -7.444 10.087 1.00 95.88 182 ALA A O 1
ATOM 1387 N N . LEU A 1 183 ? -1.005 -7.222 12.311 1.00 96.88 183 LEU A N 1
ATOM 1388 C CA . LEU A 1 183 ? 0.168 -6.354 12.233 1.00 96.88 183 LEU A CA 1
ATOM 1389 C C . LEU A 1 183 ? 1.346 -7.057 11.554 1.00 96.88 183 LEU A C 1
ATOM 1391 O O . LEU A 1 183 ? 1.913 -6.502 10.617 1.00 96.88 183 LEU A O 1
ATOM 1395 N N . VAL A 1 184 ? 1.696 -8.273 11.983 1.00 97.38 184 VAL A N 1
ATOM 1396 C CA . VAL A 1 184 ? 2.819 -9.038 11.412 1.00 97.38 184 VAL A CA 1
ATOM 1397 C C . VAL A 1 184 ? 2.609 -9.286 9.918 1.00 97.38 184 VAL A C 1
ATOM 1399 O O . VAL A 1 184 ? 3.533 -9.078 9.132 1.00 97.38 184 VAL A O 1
ATOM 1402 N N . LEU A 1 185 ? 1.390 -9.649 9.505 1.00 96.62 185 LEU A N 1
ATOM 1403 C CA . LEU A 1 185 ? 1.058 -9.816 8.087 1.00 96.62 185 LEU A CA 1
ATOM 1404 C C . LEU A 1 185 ? 1.224 -8.506 7.303 1.00 96.62 185 LEU A C 1
ATOM 1406 O O . LEU A 1 185 ? 1.860 -8.503 6.248 1.00 96.62 185 LEU A O 1
ATOM 1410 N N . ARG A 1 186 ? 0.723 -7.374 7.821 1.00 94.94 186 ARG A N 1
ATOM 1411 C CA . ARG A 1 186 ? 0.893 -6.074 7.145 1.00 94.94 186 ARG A CA 1
ATOM 1412 C C . ARG A 1 186 ? 2.349 -5.615 7.107 1.00 94.94 186 ARG A C 1
ATOM 1414 O O . ARG A 1 186 ? 2.763 -5.056 6.096 1.00 94.94 186 ARG A O 1
ATOM 1421 N N . LEU A 1 187 ? 3.139 -5.861 8.149 1.00 96.56 187 LEU A N 1
ATOM 1422 C CA . LEU A 1 187 ? 4.574 -5.566 8.129 1.00 96.56 187 LEU A CA 1
ATOM 1423 C C . LEU A 1 187 ? 5.295 -6.427 7.087 1.00 96.56 187 LEU A C 1
ATOM 1425 O O . LEU A 1 187 ? 6.095 -5.895 6.321 1.00 96.56 187 LEU A O 1
ATOM 1429 N N . GLY A 1 188 ? 4.945 -7.713 6.979 1.00 95.88 188 GLY A N 1
ATOM 1430 C CA . GLY A 1 188 ? 5.416 -8.587 5.902 1.00 95.88 188 GLY A CA 1
ATOM 1431 C C . GLY A 1 188 ? 5.126 -8.007 4.515 1.00 95.88 188 GLY A C 1
ATOM 1432 O O . GLY A 1 188 ? 6.032 -7.916 3.688 1.00 95.88 188 GLY A O 1
ATOM 1433 N N . ALA A 1 189 ? 3.904 -7.509 4.290 1.00 95.06 189 ALA A N 1
ATOM 1434 C CA . ALA A 1 189 ? 3.555 -6.806 3.054 1.00 95.06 189 ALA A CA 1
ATOM 1435 C C . ALA A 1 189 ? 4.450 -5.581 2.803 1.00 95.06 189 ALA A C 1
ATOM 1437 O O . ALA A 1 189 ? 4.913 -5.382 1.683 1.00 95.06 189 ALA A O 1
ATOM 1438 N N . CYS A 1 190 ? 4.732 -4.786 3.840 1.00 95.06 190 CYS A N 1
ATOM 1439 C CA . CYS A 1 190 ? 5.572 -3.592 3.721 1.00 95.06 190 CYS A CA 1
ATOM 1440 C C . CYS A 1 190 ? 7.014 -3.932 3.345 1.00 95.06 190 CYS A C 1
ATOM 1442 O O . CYS A 1 190 ? 7.580 -3.281 2.470 1.00 95.06 190 CYS A O 1
ATOM 1444 N N . PHE A 1 191 ? 7.601 -4.959 3.963 1.00 95.56 191 PHE A N 1
ATOM 1445 C CA . PHE A 1 191 ? 8.965 -5.382 3.646 1.00 95.56 191 PHE A CA 1
ATOM 1446 C C . PHE A 1 191 ? 9.075 -5.968 2.239 1.00 95.56 191 PHE A C 1
ATOM 1448 O O . PHE A 1 191 ? 9.992 -5.608 1.506 1.00 95.56 191 PHE A O 1
ATOM 1455 N N . VAL A 1 192 ? 8.127 -6.817 1.832 1.00 95.19 192 VAL A N 1
ATOM 1456 C CA . VAL A 1 192 ? 8.100 -7.382 0.472 1.00 95.19 192 VAL A CA 1
ATOM 1457 C C . VAL A 1 192 ? 7.882 -6.280 -0.570 1.00 95.19 192 VAL A C 1
ATOM 1459 O O . VAL A 1 192 ? 8.574 -6.235 -1.588 1.00 95.19 192 VAL A O 1
ATOM 1462 N N . GLY A 1 193 ? 6.970 -5.345 -0.297 1.00 93.00 193 GLY A N 1
ATOM 1463 C CA . GLY A 1 193 ? 6.717 -4.187 -1.148 1.00 93.00 193 GLY A CA 1
ATOM 1464 C C . GLY A 1 193 ? 7.938 -3.273 -1.279 1.00 93.00 193 GLY A C 1
ATOM 1465 O O . GLY A 1 193 ? 8.340 -2.929 -2.391 1.00 93.00 193 GLY A O 1
ATOM 1466 N N . ALA A 1 194 ? 8.603 -2.958 -0.166 1.00 92.88 194 ALA A N 1
ATOM 1467 C CA . ALA A 1 194 ? 9.847 -2.191 -0.162 1.00 92.88 194 ALA A CA 1
ATOM 1468 C C . ALA A 1 194 ? 10.988 -2.929 -0.884 1.00 92.88 194 ALA A C 1
ATOM 1470 O O . ALA A 1 194 ? 11.722 -2.312 -1.650 1.00 92.88 194 ALA A O 1
ATOM 1471 N N . ALA A 1 195 ? 11.113 -4.250 -0.725 1.00 93.69 195 ALA A N 1
ATOM 1472 C CA . ALA A 1 195 ? 12.088 -5.049 -1.469 1.00 93.69 195 ALA A CA 1
ATOM 1473 C C . ALA A 1 195 ? 11.816 -5.006 -2.985 1.00 93.69 195 ALA A C 1
ATOM 1475 O O . ALA A 1 195 ? 12.749 -4.905 -3.781 1.00 93.69 195 ALA A O 1
ATOM 1476 N N . SER A 1 196 ? 10.544 -4.984 -3.402 1.00 93.06 196 SER A N 1
ATOM 1477 C CA . SER A 1 196 ? 10.178 -4.854 -4.821 1.00 93.06 196 SER A CA 1
ATOM 1478 C C . SER A 1 196 ? 10.647 -3.529 -5.450 1.00 93.06 196 SER A C 1
ATOM 1480 O O . SER A 1 196 ? 10.916 -3.471 -6.654 1.00 93.06 196 SER A O 1
ATOM 1482 N N . LEU A 1 197 ? 10.836 -2.476 -4.639 1.00 92.31 197 LEU A N 1
ATOM 1483 C CA . LEU A 1 197 ? 11.391 -1.196 -5.084 1.00 92.31 197 LEU A CA 1
ATOM 1484 C C . LEU A 1 197 ? 12.829 -1.344 -5.587 1.00 92.31 197 LEU A C 1
ATOM 1486 O O . LEU A 1 197 ? 13.214 -0.621 -6.504 1.00 92.31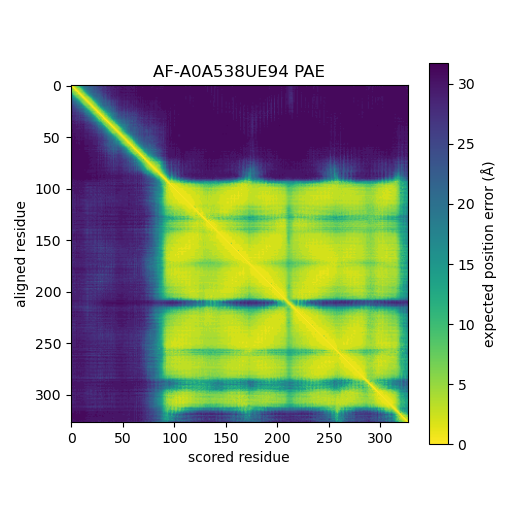 197 LEU A O 1
ATOM 1490 N N . MET A 1 198 ? 13.606 -2.295 -5.057 1.00 92.19 198 MET A N 1
ATOM 1491 C CA . MET A 1 198 ? 14.980 -2.538 -5.513 1.00 92.19 198 MET A CA 1
ATOM 1492 C C . MET A 1 198 ? 15.011 -2.861 -7.011 1.00 92.19 198 MET A C 1
ATOM 1494 O O . MET A 1 198 ? 15.856 -2.337 -7.734 1.00 92.19 198 MET A O 1
ATOM 1498 N N . PHE A 1 199 ? 14.030 -3.621 -7.510 1.00 92.25 199 PHE A N 1
ATOM 1499 C CA . PHE A 1 199 ? 13.898 -3.910 -8.940 1.00 92.25 199 PHE A CA 1
ATOM 1500 C C . PHE A 1 199 ? 13.508 -2.678 -9.764 1.00 92.25 199 PHE A C 1
ATOM 1502 O O . PHE A 1 199 ? 13.949 -2.543 -10.902 1.00 92.25 199 PHE A O 1
ATOM 1509 N N . ARG A 1 200 ? 12.717 -1.753 -9.209 1.00 90.06 200 ARG A N 1
ATOM 1510 C CA . ARG A 1 200 ? 12.379 -0.482 -9.881 1.00 90.06 200 ARG A CA 1
ATOM 1511 C C . ARG A 1 200 ? 13.565 0.477 -9.918 1.00 90.06 200 ARG A C 1
ATOM 1513 O O . ARG A 1 200 ? 13.765 1.170 -10.912 1.00 90.06 200 ARG A O 1
ATOM 1520 N N . VAL A 1 201 ? 14.379 0.490 -8.865 1.00 90.31 201 VAL A N 1
ATOM 1521 C CA . VAL A 1 201 ? 15.653 1.218 -8.849 1.00 90.31 201 VAL A CA 1
ATOM 1522 C C . VAL A 1 201 ? 16.622 0.605 -9.860 1.00 90.31 201 VAL A C 1
ATOM 1524 O O . VAL A 1 201 ? 17.262 1.349 -10.596 1.00 90.31 201 VAL A O 1
ATOM 1527 N N . ALA A 1 202 ? 16.691 -0.726 -9.961 1.00 88.69 202 ALA A N 1
ATOM 1528 C CA . ALA A 1 202 ? 17.490 -1.398 -10.983 1.00 88.69 202 ALA A CA 1
ATOM 1529 C C . ALA A 1 202 ? 17.027 -1.022 -12.401 1.00 88.69 202 ALA A C 1
ATOM 1531 O O . ALA A 1 202 ? 17.850 -0.609 -13.208 1.00 88.69 202 ALA A O 1
ATOM 1532 N N . GLN A 1 203 ? 15.717 -1.037 -12.680 1.00 86.81 203 GLN A N 1
ATOM 1533 C CA . GLN A 1 203 ? 15.165 -0.549 -13.957 1.00 86.81 203 GLN A CA 1
ATOM 1534 C C . GLN A 1 203 ? 15.572 0.894 -14.250 1.00 86.81 203 GLN A C 1
ATOM 1536 O O . GLN A 1 203 ? 15.992 1.196 -15.360 1.00 86.81 203 GLN A O 1
ATOM 1541 N N . ALA A 1 204 ? 15.500 1.777 -13.251 1.00 86.25 204 ALA A N 1
ATOM 1542 C CA . ALA A 1 204 ? 15.936 3.161 -13.399 1.00 86.25 204 ALA A CA 1
ATOM 1543 C C . ALA A 1 204 ? 17.404 3.257 -13.820 1.00 86.25 204 ALA A C 1
ATOM 1545 O O . ALA A 1 204 ? 17.744 4.064 -14.674 1.00 86.25 204 ALA A O 1
ATOM 1546 N N . ARG A 1 205 ? 18.275 2.427 -13.234 1.00 85.38 205 ARG A N 1
ATOM 1547 C CA . ARG A 1 205 ? 19.690 2.363 -13.617 1.00 85.38 205 ARG A CA 1
ATOM 1548 C C . ARG A 1 205 ? 19.867 1.828 -15.031 1.00 85.38 205 ARG A C 1
ATOM 1550 O O . ARG A 1 205 ? 20.688 2.371 -15.750 1.00 85.38 205 ARG A O 1
ATOM 1557 N N . LEU A 1 206 ? 19.078 0.838 -15.438 1.00 85.56 206 LEU A N 1
ATOM 1558 C CA . LEU A 1 206 ? 19.117 0.282 -16.791 1.00 85.56 206 LEU A CA 1
ATOM 1559 C C . LEU A 1 206 ? 18.658 1.291 -17.848 1.00 85.56 206 LEU A C 1
ATOM 1561 O O . LEU A 1 206 ? 19.280 1.382 -18.892 1.00 85.56 206 LEU A O 1
ATOM 1565 N N . TYR A 1 207 ? 17.641 2.108 -17.573 1.00 83.31 207 TYR A N 1
ATOM 1566 C CA . TYR A 1 207 ? 17.252 3.194 -18.483 1.00 83.31 207 TYR A CA 1
ATOM 1567 C C . TYR A 1 207 ? 18.339 4.266 -18.655 1.00 83.31 207 TYR A C 1
ATOM 1569 O O . TYR A 1 207 ? 18.374 4.943 -19.676 1.00 83.31 207 TYR A O 1
ATOM 157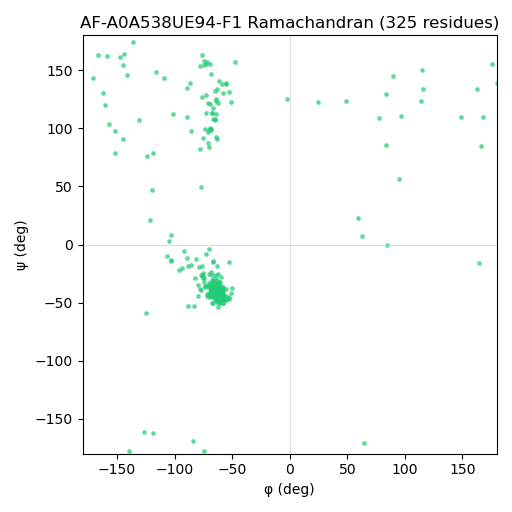7 N N . MET A 1 208 ? 19.203 4.426 -17.649 1.00 78.25 208 MET A N 1
ATOM 1578 C CA . MET A 1 208 ? 20.293 5.408 -17.629 1.00 78.25 208 MET A CA 1
ATOM 1579 C C . MET A 1 208 ? 21.620 4.836 -18.120 1.00 78.25 208 MET A C 1
ATOM 1581 O O . MET A 1 208 ? 22.516 5.603 -18.461 1.00 78.25 208 MET A O 1
ATOM 1585 N N . ALA A 1 209 ? 21.758 3.509 -18.105 1.00 72.12 209 ALA A N 1
ATOM 1586 C CA . ALA A 1 209 ? 22.894 2.800 -18.661 1.00 72.12 209 ALA A CA 1
ATOM 1587 C C . ALA A 1 209 ? 22.822 2.972 -20.177 1.00 72.12 209 ALA A C 1
ATOM 1589 O O . ALA A 1 209 ? 22.006 2.354 -20.859 1.00 72.12 209 ALA A O 1
ATOM 1590 N N . SER A 1 210 ? 23.608 3.908 -20.690 1.00 58.72 210 SER A N 1
ATOM 1591 C CA . SER A 1 210 ? 23.635 4.214 -22.108 1.00 58.72 210 SER A CA 1
ATOM 1592 C C . SER A 1 210 ? 24.408 3.147 -22.882 1.00 58.72 210 SER A C 1
ATOM 1594 O O . SER A 1 210 ? 25.261 2.441 -22.342 1.00 58.72 210 SER A O 1
ATOM 1596 N N . GLU A 1 211 ? 24.200 3.121 -24.200 1.00 51.78 211 GLU A N 1
ATOM 1597 C CA . GLU A 1 211 ? 25.103 2.459 -25.155 1.00 51.78 211 GLU A CA 1
ATOM 1598 C C . GLU A 1 211 ? 26.572 2.926 -25.004 1.00 51.78 211 GLU A C 1
ATOM 1600 O O . GLU A 1 211 ? 27.486 2.267 -25.486 1.00 51.78 211 GLU A O 1
ATOM 1605 N N . THR A 1 212 ? 26.824 4.036 -24.295 1.00 48.09 212 THR A N 1
ATOM 1606 C CA . THR A 1 212 ? 28.148 4.645 -24.086 1.00 48.09 212 THR A CA 1
ATOM 1607 C C . THR A 1 212 ? 29.071 3.825 -23.181 1.00 48.09 212 THR A C 1
ATOM 1609 O O . THR A 1 212 ? 30.285 3.940 -23.323 1.00 48.09 212 THR A O 1
ATOM 1612 N N . GLU A 1 213 ? 28.544 2.987 -22.281 1.00 55.19 213 GLU A N 1
ATOM 1613 C CA . GLU A 1 213 ? 29.385 2.052 -21.510 1.00 55.19 213 GLU A CA 1
ATOM 1614 C C . GLU A 1 213 ? 29.719 0.776 -22.307 1.00 55.19 213 GLU A C 1
ATOM 1616 O O . GLU A 1 213 ? 30.587 0.009 -21.898 1.00 55.19 213 GLU A O 1
ATOM 1621 N N . GLY A 1 214 ? 29.051 0.530 -23.445 1.00 60.25 214 GLY A N 1
ATOM 1622 C CA . GLY A 1 214 ? 29.286 -0.636 -24.307 1.00 60.25 214 GLY A CA 1
ATOM 1623 C C . GLY A 1 214 ? 29.008 -2.000 -23.656 1.00 60.25 214 GLY A C 1
ATOM 1624 O O . GLY A 1 214 ? 29.314 -3.030 -24.250 1.00 60.25 214 GLY A O 1
ATOM 1625 N N . LEU A 1 215 ? 28.444 -2.029 -22.441 1.00 70.19 215 LEU A N 1
ATOM 1626 C CA . LEU A 1 215 ? 28.263 -3.252 -21.649 1.00 70.19 215 LEU A CA 1
ATOM 1627 C C . LEU A 1 215 ? 27.114 -4.141 -22.149 1.00 70.19 215 LEU A C 1
ATOM 1629 O O . LEU A 1 215 ? 27.168 -5.356 -21.968 1.00 70.19 215 LEU A O 1
ATOM 1633 N N . PHE A 1 216 ? 26.079 -3.556 -22.760 1.00 78.25 216 PHE A N 1
ATOM 1634 C CA . PHE A 1 216 ? 24.882 -4.269 -23.213 1.00 78.25 216 PHE A CA 1
ATOM 1635 C C . PHE A 1 216 ? 24.380 -3.733 -24.554 1.00 78.25 216 PHE A C 1
ATOM 1637 O O . PHE A 1 216 ? 24.428 -2.533 -24.816 1.00 78.25 216 PHE A O 1
ATOM 1644 N N . THR A 1 217 ? 23.840 -4.626 -25.381 1.00 82.62 217 THR A N 1
ATOM 1645 C CA . THR A 1 217 ? 23.080 -4.254 -26.586 1.00 82.62 217 THR A CA 1
ATOM 1646 C C . THR A 1 217 ? 21.686 -3.735 -26.218 1.00 82.62 217 THR A C 1
ATOM 1648 O O . THR A 1 217 ? 21.141 -4.074 -25.162 1.00 82.62 217 THR A O 1
ATOM 1651 N N . SER A 1 218 ? 21.058 -2.954 -27.100 1.00 80.62 218 SER A N 1
ATOM 1652 C CA . SER A 1 218 ? 19.725 -2.377 -26.862 1.00 80.62 218 SER A CA 1
ATOM 1653 C C . SER A 1 218 ? 18.646 -3.463 -26.660 1.00 80.62 218 SER A C 1
ATOM 1655 O O . SER A 1 218 ? 17.736 -3.293 -25.847 1.00 80.62 218 SER A O 1
ATOM 1657 N N . GLU A 1 219 ? 18.781 -4.622 -27.319 1.00 84.56 219 GLU A N 1
ATOM 1658 C CA . GLU A 1 219 ? 17.900 -5.788 -27.135 1.00 84.56 219 GLU A CA 1
ATOM 1659 C C . GLU A 1 219 ? 18.082 -6.455 -25.757 1.00 84.56 219 GLU A C 1
ATOM 1661 O O . GLU A 1 219 ? 17.102 -6.783 -25.074 1.00 84.56 219 GLU A O 1
ATOM 1666 N N . GLN A 1 220 ? 19.331 -6.610 -25.303 1.00 86.38 220 GLN A N 1
ATOM 1667 C CA . GLN A 1 220 ? 19.630 -7.128 -23.963 1.00 86.38 220 GLN A CA 1
ATOM 1668 C C . GLN A 1 220 ? 19.095 -6.192 -22.877 1.00 86.38 220 GLN A C 1
ATOM 1670 O O . GLN A 1 220 ? 18.506 -6.660 -21.899 1.00 86.38 220 GLN A O 1
ATOM 1675 N N . LEU A 1 221 ? 19.239 -4.879 -23.065 1.00 85.75 221 LEU A N 1
ATOM 1676 C CA . LEU A 1 221 ? 18.756 -3.879 -22.118 1.00 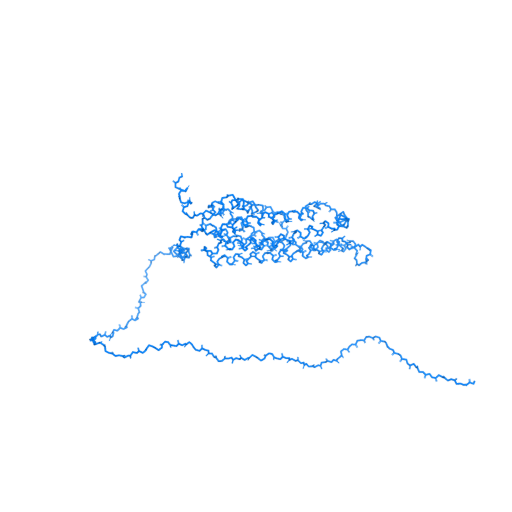85.75 221 LEU A CA 1
ATOM 1677 C C . LEU A 1 221 ? 17.227 -3.901 -22.005 1.00 85.75 221 LEU A C 1
ATOM 1679 O O . LEU A 1 221 ? 16.687 -3.941 -20.896 1.00 85.75 221 LEU A O 1
ATOM 1683 N N . HIS A 1 222 ? 16.535 -3.964 -23.145 1.00 86.19 222 HIS A N 1
ATOM 1684 C CA . HIS A 1 222 ? 15.083 -4.119 -23.191 1.00 86.19 222 HIS A CA 1
ATOM 1685 C C . HIS A 1 222 ? 14.626 -5.383 -22.446 1.00 86.19 222 HIS A C 1
ATOM 1687 O O . HIS A 1 222 ? 13.715 -5.334 -21.614 1.00 86.19 222 HIS A O 1
ATOM 1693 N N . THR A 1 223 ? 15.301 -6.510 -22.683 1.00 88.31 223 THR A N 1
ATOM 1694 C CA . THR A 1 223 ? 14.995 -7.783 -22.018 1.00 88.31 223 THR A CA 1
ATOM 1695 C C . THR A 1 223 ? 15.208 -7.696 -20.507 1.00 88.31 223 THR A C 1
ATOM 1697 O O . THR A 1 223 ? 14.350 -8.129 -19.733 1.00 88.31 223 THR A O 1
ATOM 1700 N N . LEU A 1 224 ? 16.310 -7.091 -20.065 1.00 89.31 224 LEU A N 1
ATOM 1701 C CA . LEU A 1 224 ? 16.645 -6.972 -18.649 1.00 89.31 224 LEU A CA 1
ATOM 1702 C C . LEU A 1 224 ? 15.683 -6.037 -17.903 1.00 89.31 224 LEU A C 1
ATOM 1704 O O . LEU A 1 224 ? 15.276 -6.333 -16.772 1.00 89.31 224 LEU A O 1
ATOM 1708 N N . VAL A 1 225 ? 15.252 -4.952 -18.549 1.00 88.38 225 VAL A N 1
ATOM 1709 C CA . VAL A 1 225 ? 14.196 -4.078 -18.026 1.00 88.38 225 VAL A CA 1
ATOM 1710 C C . VAL A 1 225 ? 12.870 -4.826 -17.929 1.00 88.38 225 VAL A C 1
ATOM 1712 O O . VAL A 1 225 ? 12.240 -4.784 -16.872 1.00 88.38 225 VAL A O 1
ATOM 1715 N N . ALA A 1 226 ? 12.480 -5.585 -18.957 1.00 87.69 226 ALA A N 1
ATOM 1716 C CA . ALA A 1 226 ? 11.248 -6.371 -18.934 1.00 87.69 226 ALA A CA 1
ATOM 1717 C C . ALA A 1 226 ? 11.253 -7.434 -17.817 1.00 87.69 226 ALA A C 1
ATOM 1719 O O . ALA A 1 226 ? 10.260 -7.596 -17.104 1.00 87.69 226 ALA A O 1
ATOM 1720 N N . VAL A 1 227 ? 12.371 -8.141 -17.618 1.00 90.31 227 VAL A N 1
ATOM 1721 C CA . VAL A 1 227 ? 12.536 -9.105 -16.514 1.00 90.31 227 VAL A CA 1
ATOM 1722 C C . VAL A 1 227 ? 12.450 -8.402 -15.160 1.00 90.31 227 VAL A C 1
ATOM 1724 O O . VAL A 1 227 ? 11.696 -8.838 -14.288 1.00 90.31 227 VAL A O 1
ATOM 1727 N N . SER A 1 228 ? 13.145 -7.276 -14.996 1.00 90.00 228 SER A N 1
ATOM 1728 C CA . SER A 1 228 ? 13.115 -6.495 -13.756 1.00 90.00 228 SER A CA 1
ATOM 1729 C C . SER A 1 228 ? 11.715 -5.950 -13.454 1.00 90.00 228 SER A C 1
ATOM 1731 O O . SER A 1 228 ? 11.300 -5.910 -12.295 1.00 90.00 228 SER A O 1
ATOM 1733 N N . GLN A 1 229 ? 10.960 -5.558 -14.482 1.00 88.38 229 GLN A N 1
ATOM 1734 C CA . GLN A 1 229 ? 9.584 -5.077 -14.354 1.00 88.38 229 GLN A CA 1
ATOM 1735 C C . GLN A 1 229 ? 8.632 -6.191 -13.919 1.00 88.38 229 GLN A C 1
ATOM 1737 O O . GLN A 1 229 ? 7.806 -5.980 -13.027 1.00 88.38 229 GLN A O 1
ATOM 1742 N N . ARG A 1 230 ? 8.787 -7.397 -14.479 1.00 88.50 230 ARG A N 1
ATOM 1743 C CA . ARG A 1 230 ? 8.044 -8.586 -14.034 1.00 88.50 230 ARG A CA 1
ATOM 1744 C C . ARG A 1 230 ? 8.382 -8.951 -12.588 1.00 88.50 230 ARG A C 1
ATOM 1746 O O . ARG A 1 230 ? 7.464 -9.193 -11.810 1.00 88.50 230 ARG A O 1
ATOM 1753 N N . ALA A 1 231 ? 9.660 -8.913 -12.206 1.00 90.19 231 ALA A N 1
ATOM 1754 C CA . ALA A 1 231 ? 10.095 -9.178 -10.833 1.00 90.19 231 ALA A CA 1
ATOM 1755 C C . ALA A 1 231 ? 9.515 -8.161 -9.832 1.00 90.19 231 ALA A C 1
ATOM 1757 O O . ALA A 1 231 ? 8.969 -8.552 -8.799 1.00 90.19 231 ALA A O 1
ATOM 1758 N N . ALA A 1 232 ? 9.544 -6.865 -10.167 1.00 90.19 232 ALA A N 1
ATOM 1759 C CA . ALA A 1 232 ? 8.903 -5.822 -9.365 1.00 90.19 232 ALA A CA 1
ATOM 1760 C C . ALA A 1 232 ? 7.393 -6.081 -9.206 1.00 90.19 232 ALA A C 1
ATOM 1762 O O . ALA A 1 232 ? 6.865 -6.033 -8.095 1.00 90.19 232 ALA A O 1
ATOM 1763 N N . GLY A 1 233 ? 6.704 -6.410 -10.304 1.00 88.06 233 GLY A N 1
ATOM 1764 C CA . GLY A 1 233 ? 5.274 -6.725 -10.298 1.00 88.06 233 GLY A CA 1
ATOM 1765 C C . GLY A 1 233 ? 4.925 -7.951 -9.450 1.00 88.06 233 GLY A C 1
ATOM 1766 O O . GLY A 1 233 ? 3.947 -7.916 -8.700 1.00 88.06 233 GLY A O 1
ATOM 1767 N N . ALA A 1 234 ? 5.735 -9.009 -9.513 1.00 89.00 234 ALA A N 1
ATOM 1768 C CA . ALA A 1 234 ? 5.565 -10.201 -8.682 1.00 89.00 234 ALA A CA 1
ATOM 1769 C C . ALA A 1 234 ? 5.758 -9.886 -7.189 1.00 89.00 234 ALA A C 1
ATOM 1771 O O . ALA A 1 234 ? 4.969 -10.338 -6.355 1.00 89.00 234 ALA A O 1
ATOM 1772 N N . GLY A 1 235 ? 6.747 -9.051 -6.851 1.00 91.69 235 GLY A N 1
ATOM 1773 C CA . GLY A 1 235 ? 6.960 -8.567 -5.486 1.00 91.69 235 GLY A CA 1
ATOM 1774 C C . GLY A 1 235 ? 5.760 -7.781 -4.948 1.00 91.69 235 GLY A C 1
ATOM 1775 O O . GLY A 1 235 ? 5.252 -8.095 -3.874 1.00 91.69 235 GLY A O 1
ATOM 1776 N N . VAL A 1 236 ? 5.236 -6.826 -5.722 1.00 90.31 236 VAL A N 1
ATOM 1777 C CA . VAL A 1 236 ? 4.033 -6.058 -5.344 1.00 90.31 236 VAL A CA 1
ATOM 1778 C C . VAL A 1 236 ? 2.807 -6.963 -5.196 1.00 90.31 236 VAL A C 1
ATOM 1780 O O . VAL A 1 236 ? 2.067 -6.839 -4.224 1.00 90.31 236 VAL A O 1
ATOM 1783 N N . THR A 1 237 ? 2.614 -7.915 -6.111 1.00 90.19 237 THR A N 1
ATOM 1784 C CA . THR A 1 237 ? 1.502 -8.880 -6.039 1.00 90.19 237 THR A CA 1
ATOM 1785 C C . THR A 1 237 ? 1.599 -9.728 -4.770 1.00 90.19 237 THR A C 1
ATOM 1787 O O . THR A 1 237 ? 0.622 -9.886 -4.042 1.00 90.19 237 THR A O 1
ATOM 1790 N N . THR A 1 238 ? 2.801 -10.196 -4.436 1.00 91.62 238 THR A N 1
ATOM 1791 C CA . THR A 1 238 ? 3.059 -10.926 -3.188 1.00 91.62 238 THR A CA 1
ATOM 1792 C C . THR A 1 238 ? 2.763 -10.048 -1.968 1.00 91.62 238 THR A C 1
ATOM 1794 O O . THR A 1 238 ? 2.108 -10.499 -1.031 1.00 91.62 238 THR A O 1
ATOM 1797 N N . ALA A 1 239 ? 3.167 -8.774 -1.983 1.00 93.75 239 ALA A N 1
ATOM 1798 C CA . ALA A 1 239 ? 2.845 -7.830 -0.914 1.00 93.75 239 ALA A CA 1
ATOM 1799 C C . ALA A 1 239 ? 1.326 -7.640 -0.749 1.00 93.75 239 ALA A C 1
ATOM 1801 O O . ALA A 1 239 ? 0.836 -7.636 0.380 1.00 93.75 239 ALA A O 1
ATOM 1802 N N . TRP A 1 240 ? 0.560 -7.551 -1.841 1.00 91.44 240 TRP A N 1
ATOM 1803 C CA . TRP A 1 240 ? -0.904 -7.451 -1.791 1.00 91.44 240 TRP A CA 1
ATOM 1804 C C . TRP A 1 240 ? -1.576 -8.672 -1.162 1.00 91.44 240 TRP A C 1
ATOM 1806 O O . TRP A 1 240 ? -2.574 -8.511 -0.459 1.00 91.44 240 TRP A O 1
ATOM 1816 N N . MET A 1 241 ? -1.013 -9.870 -1.337 1.00 92.38 241 MET A N 1
ATOM 1817 C CA . MET A 1 241 ? -1.509 -11.085 -0.684 1.00 92.38 241 MET A CA 1
ATOM 1818 C C . MET A 1 241 ? -1.451 -10.957 0.844 1.00 92.38 241 MET A C 1
ATOM 1820 O O . MET A 1 241 ? -2.456 -11.154 1.531 1.00 92.38 241 MET A O 1
ATOM 1824 N N . PHE A 1 242 ? -0.294 -10.554 1.376 1.00 95.19 242 PHE A N 1
ATOM 1825 C CA . PHE A 1 242 ? -0.116 -10.310 2.810 1.00 95.19 242 PHE A CA 1
ATOM 1826 C C . PHE A 1 242 ? -0.950 -9.122 3.304 1.00 95.19 242 PHE A C 1
ATOM 1828 O O . PHE A 1 242 ? -1.530 -9.178 4.393 1.00 95.19 242 PHE A O 1
ATOM 1835 N N . LEU A 1 243 ? -1.049 -8.065 2.493 1.00 93.12 243 LEU A N 1
ATOM 1836 C CA . LEU A 1 243 ? -1.820 -6.868 2.811 1.00 93.12 243 LEU A CA 1
ATOM 1837 C C . LEU A 1 243 ? -3.309 -7.194 2.965 1.00 93.12 243 LEU A C 1
ATOM 1839 O O . LEU A 1 243 ? -3.903 -6.820 3.975 1.00 93.12 243 LEU A O 1
ATOM 1843 N N . GLY A 1 244 ? -3.891 -7.933 2.015 1.00 92.81 244 GLY A N 1
ATOM 1844 C CA . GLY A 1 244 ? -5.288 -8.367 2.059 1.00 92.81 244 GLY A CA 1
ATOM 1845 C C . GLY A 1 244 ? -5.567 -9.329 3.215 1.00 92.81 244 GLY A C 1
ATOM 1846 O O . GLY A 1 244 ? -6.566 -9.175 3.920 1.00 92.81 244 GLY A O 1
ATOM 1847 N N . ALA A 1 245 ? -4.656 -10.269 3.489 1.00 95.12 245 ALA A N 1
ATOM 1848 C CA . ALA A 1 245 ? -4.786 -11.175 4.631 1.00 95.12 245 ALA A CA 1
ATOM 1849 C C . ALA A 1 245 ? -4.785 -10.409 5.969 1.00 95.12 245 ALA A C 1
ATOM 1851 O O . ALA A 1 245 ? -5.669 -10.611 6.803 1.00 95.12 245 ALA A O 1
ATOM 1852 N N . GLY A 1 246 ? -3.847 -9.474 6.156 1.00 94.12 246 GLY A N 1
ATOM 1853 C CA . GLY A 1 246 ? -3.791 -8.627 7.350 1.00 94.12 246 GLY A CA 1
ATOM 1854 C C . GLY A 1 246 ? -4.988 -7.676 7.468 1.00 94.12 246 GLY A C 1
ATOM 1855 O O . GLY A 1 246 ? -5.564 -7.539 8.547 1.00 94.12 246 GLY A O 1
ATOM 1856 N N . ALA A 1 247 ? -5.412 -7.055 6.362 1.00 93.12 247 ALA A N 1
ATOM 1857 C CA . ALA A 1 247 ? -6.588 -6.185 6.322 1.00 93.12 247 ALA A CA 1
ATOM 1858 C C . ALA A 1 247 ? -7.872 -6.942 6.693 1.00 93.12 247 ALA A C 1
ATOM 1860 O O . ALA A 1 247 ? -8.666 -6.434 7.482 1.00 93.12 247 ALA A O 1
ATOM 1861 N N . THR A 1 248 ? -8.029 -8.185 6.228 1.00 95.38 248 THR A N 1
ATOM 1862 C CA . THR A 1 248 ? -9.161 -9.052 6.594 1.00 95.38 248 THR A CA 1
ATOM 1863 C C . THR A 1 248 ? -9.266 -9.208 8.110 1.00 95.38 248 THR A C 1
ATOM 1865 O O . THR A 1 248 ? -10.341 -9.019 8.680 1.00 95.38 248 THR A O 1
ATOM 1868 N N . LEU A 1 249 ? -8.148 -9.495 8.785 1.00 95.56 249 LEU A N 1
ATOM 1869 C CA . LEU A 1 249 ? -8.119 -9.636 10.243 1.00 95.56 249 LEU A CA 1
ATOM 1870 C C . LEU A 1 249 ? -8.464 -8.325 10.960 1.00 95.56 249 LEU A C 1
ATOM 1872 O O . LEU A 1 249 ? -9.242 -8.334 11.914 1.00 95.56 249 LEU A O 1
ATOM 1876 N N . PHE A 1 250 ? -7.948 -7.190 10.486 1.00 94.31 250 PHE A N 1
ATOM 1877 C CA . PHE A 1 250 ? -8.296 -5.891 11.059 1.00 94.31 250 PHE A CA 1
ATOM 1878 C C . PHE A 1 250 ? -9.778 -5.543 10.873 1.00 94.31 250 PHE A C 1
ATOM 1880 O O . PHE A 1 250 ? -10.422 -5.107 11.829 1.00 94.31 250 PHE A O 1
ATOM 1887 N N . PHE A 1 251 ? -10.361 -5.787 9.697 1.00 93.56 251 PHE A N 1
ATOM 1888 C CA . PHE A 1 251 ? -11.790 -5.554 9.476 1.00 93.56 251 PHE A CA 1
ATOM 1889 C C . PHE A 1 251 ? -12.681 -6.510 10.284 1.00 93.56 251 PHE A C 1
ATOM 1891 O O . PHE A 1 251 ? -13.724 -6.082 10.780 1.00 93.56 251 PHE A O 1
ATOM 1898 N N . LEU A 1 252 ? -12.251 -7.756 10.523 1.00 93.94 252 LEU A N 1
ATOM 1899 C CA . LEU A 1 252 ? -12.922 -8.665 11.464 1.00 93.94 252 LEU A CA 1
ATOM 1900 C C . LEU A 1 252 ? -12.938 -8.099 12.893 1.00 93.94 252 LEU A C 1
ATOM 1902 O O . LEU A 1 252 ? -13.964 -8.167 13.576 1.00 93.94 252 LEU A O 1
ATOM 1906 N N . LEU A 1 253 ? -11.835 -7.490 13.338 1.00 92.00 253 LEU A N 1
ATOM 1907 C CA . LEU A 1 253 ? -11.764 -6.825 14.642 1.00 92.00 253 LEU A CA 1
ATOM 1908 C C . LEU A 1 253 ? -12.643 -5.574 14.701 1.00 92.00 253 LEU A C 1
ATOM 1910 O O . LEU A 1 253 ? -13.398 -5.424 15.663 1.00 92.00 253 LEU A O 1
ATOM 1914 N N . PHE A 1 254 ? -12.628 -4.730 13.664 1.00 90.12 254 PHE A N 1
ATOM 1915 C CA . PHE A 1 254 ? -13.543 -3.587 13.552 1.00 90.12 254 PHE A CA 1
ATOM 1916 C C . PHE A 1 254 ? -15.012 -4.021 13.590 1.00 90.12 254 PHE A C 1
ATOM 1918 O O . PHE A 1 254 ? -15.846 -3.367 14.226 1.00 90.12 254 PHE A O 1
ATOM 1925 N N . ARG A 1 255 ? -15.337 -5.153 12.953 1.00 90.38 255 ARG A N 1
ATOM 1926 C CA . ARG A 1 255 ? -16.692 -5.706 12.958 1.00 90.38 255 ARG A CA 1
ATOM 1927 C C . ARG A 1 255 ? -17.125 -6.177 14.342 1.00 90.38 255 ARG A C 1
ATOM 1929 O O . ARG A 1 255 ? -18.295 -6.001 14.704 1.00 90.38 255 ARG A O 1
ATOM 1936 N N . ARG A 1 256 ? -16.195 -6.772 15.097 1.00 87.94 256 ARG A N 1
ATOM 1937 C CA . ARG A 1 256 ? -16.406 -7.273 16.464 1.00 87.94 256 ARG A CA 1
ATOM 1938 C C . ARG A 1 256 ? -16.544 -6.135 17.474 1.00 87.94 256 ARG A C 1
ATOM 1940 O O . ARG A 1 256 ? -17.430 -6.188 18.323 1.00 87.94 256 ARG A O 1
ATOM 1947 N N . SER A 1 257 ? -15.707 -5.106 17.364 1.00 84.19 257 SER A N 1
ATOM 1948 C CA . SER A 1 257 ? -15.688 -3.968 18.289 1.00 84.19 257 SER A CA 1
ATOM 1949 C C . SER A 1 257 ? -16.825 -2.972 18.071 1.00 84.19 257 SER A C 1
ATOM 1951 O O . SER A 1 257 ? -17.133 -2.196 18.972 1.00 84.19 257 SER A O 1
ATOM 1953 N N . ARG A 1 258 ? -17.462 -3.000 16.889 1.00 81.44 258 ARG A N 1
ATOM 1954 C CA . ARG A 1 258 ? -18.472 -2.020 16.449 1.00 81.44 258 ARG A CA 1
ATOM 1955 C C . ARG A 1 258 ? -17.947 -0.578 16.411 1.00 81.44 258 ARG A C 1
ATOM 1957 O O . ARG A 1 258 ? -18.737 0.358 16.444 1.00 81.44 258 ARG A O 1
ATOM 1964 N N . TYR A 1 259 ? -16.631 -0.388 16.301 1.00 82.31 259 TYR A N 1
ATOM 1965 C CA . TYR A 1 259 ? -16.048 0.944 16.092 1.00 82.31 259 TYR A CA 1
ATOM 1966 C C . TYR A 1 259 ? -16.400 1.529 14.719 1.00 82.31 259 TYR A C 1
ATOM 1968 O O . TYR A 1 259 ? -16.425 2.750 14.554 1.00 82.31 259 TYR A O 1
ATOM 1976 N N . LEU A 1 260 ? -16.671 0.646 13.753 1.00 84.00 260 LEU A N 1
ATOM 1977 C CA . LEU A 1 260 ? -17.039 0.954 12.378 1.00 84.00 260 LEU A CA 1
ATOM 1978 C C . LEU A 1 260 ? -18.474 0.461 12.100 1.00 84.00 260 LEU A C 1
ATOM 1980 O O . LEU A 1 260 ? -18.877 -0.563 12.668 1.00 84.00 260 LEU A O 1
ATOM 1984 N N . PRO A 1 261 ? -19.254 1.126 11.222 1.00 84.50 261 PRO A N 1
ATOM 1985 C CA . PRO A 1 261 ? -20.568 0.641 10.829 1.00 84.50 261 PRO A CA 1
ATOM 1986 C C . PRO A 1 261 ? -20.473 -0.778 10.279 1.00 84.50 261 PRO A C 1
ATOM 1988 O O . PRO A 1 261 ? -19.570 -1.093 9.503 1.00 84.50 261 PRO A O 1
ATOM 1991 N N . ARG A 1 262 ? -21.428 -1.628 10.663 1.00 85.06 262 ARG A N 1
ATOM 1992 C CA . ARG A 1 262 ? -21.424 -3.061 10.328 1.00 85.06 262 ARG A CA 1
ATOM 1993 C C . ARG A 1 262 ? -21.266 -3.307 8.829 1.00 85.06 262 ARG A C 1
ATOM 1995 O O . ARG A 1 262 ? -20.420 -4.097 8.441 1.00 85.06 262 ARG A O 1
ATOM 2002 N N . VAL A 1 263 ? -22.005 -2.549 8.019 1.00 87.94 263 VAL A N 1
ATOM 2003 C CA . VAL A 1 263 ? -21.958 -2.611 6.552 1.00 87.94 263 VAL A CA 1
ATOM 2004 C C . VAL A 1 263 ? -20.550 -2.329 6.020 1.00 87.94 263 VAL A C 1
ATOM 2006 O O . VAL A 1 263 ? -20.069 -3.045 5.150 1.00 87.94 263 VAL A O 1
ATOM 2009 N N . LEU A 1 264 ? -19.866 -1.322 6.573 1.00 88.19 264 LEU A N 1
ATOM 2010 C CA . LEU A 1 264 ? -18.528 -0.929 6.130 1.00 88.19 264 LEU A CA 1
ATOM 2011 C C . LEU A 1 264 ? -17.484 -1.982 6.515 1.00 88.19 264 LEU A C 1
ATOM 2013 O O . LEU A 1 264 ? -16.632 -2.338 5.709 1.00 88.19 264 LEU A O 1
ATOM 2017 N N . ALA A 1 265 ? -17.584 -2.521 7.730 1.00 89.88 265 ALA A N 1
ATOM 2018 C CA . ALA A 1 265 ? -16.693 -3.580 8.183 1.00 89.88 265 ALA A CA 1
ATOM 2019 C C . ALA A 1 265 ? -16.919 -4.899 7.417 1.00 89.88 265 ALA A C 1
ATOM 2021 O O . ALA A 1 265 ? -15.945 -5.527 7.011 1.00 89.88 265 ALA A O 1
ATOM 2022 N N . ASP A 1 266 ? -18.171 -5.288 7.151 1.00 90.62 266 ASP A N 1
ATOM 2023 C CA . ASP A 1 266 ? -18.501 -6.497 6.380 1.00 90.62 266 ASP A CA 1
ATOM 2024 C C . ASP A 1 266 ? -18.009 -6.383 4.925 1.00 90.62 266 ASP A C 1
ATOM 2026 O O . ASP A 1 266 ? -17.371 -7.303 4.407 1.00 90.62 266 ASP A O 1
ATOM 2030 N N . PHE A 1 267 ? -18.200 -5.224 4.287 1.00 92.44 267 PHE A N 1
ATOM 2031 C CA . PHE A 1 267 ? -17.650 -4.966 2.953 1.00 92.44 267 PHE A CA 1
ATOM 2032 C C . PHE A 1 267 ? -16.111 -4.944 2.954 1.00 92.44 267 PHE A C 1
ATOM 2034 O O . PHE A 1 267 ? -15.479 -5.474 2.037 1.00 92.44 267 PHE A O 1
ATOM 2041 N N . GLY A 1 268 ? -15.496 -4.404 4.011 1.00 90.44 268 GLY A N 1
ATOM 2042 C CA . GLY A 1 268 ? -14.045 -4.421 4.222 1.00 90.44 268 GLY A CA 1
ATOM 2043 C C . GLY A 1 268 ? -13.467 -5.830 4.301 1.00 90.44 268 GLY A C 1
ATOM 2044 O O . GLY A 1 268 ? -12.444 -6.109 3.679 1.00 90.44 268 GLY A O 1
ATOM 2045 N N . ILE A 1 269 ? -14.152 -6.746 4.988 1.00 93.44 269 ILE A N 1
ATOM 2046 C CA . ILE A 1 269 ? -13.772 -8.165 5.039 1.00 93.44 269 ILE A CA 1
ATOM 2047 C C . ILE A 1 269 ? -13.826 -8.777 3.637 1.00 93.44 269 ILE A C 1
ATOM 2049 O O . ILE A 1 269 ? -12.832 -9.343 3.186 1.00 93.44 269 ILE A O 1
ATOM 2053 N N . VAL A 1 270 ? -14.958 -8.647 2.936 1.00 93.62 270 VAL A N 1
ATOM 2054 C CA . VAL A 1 270 ? -15.154 -9.265 1.611 1.00 93.62 270 VAL A CA 1
ATOM 2055 C C . VAL A 1 270 ? -14.088 -8.793 0.626 1.00 93.62 270 VAL A C 1
ATOM 2057 O O . VAL A 1 270 ? -13.422 -9.604 -0.010 1.00 93.62 270 VAL A O 1
ATOM 2060 N N . THR A 1 271 ? -13.883 -7.484 0.534 1.00 91.88 271 THR A N 1
ATOM 2061 C CA . THR A 1 271 ? -12.912 -6.894 -0.397 1.00 91.88 271 THR A CA 1
ATOM 2062 C C . THR A 1 271 ? -11.464 -7.230 -0.038 1.00 91.88 271 THR A C 1
ATOM 2064 O O . THR A 1 271 ? -10.665 -7.480 -0.937 1.00 91.88 271 THR A O 1
ATOM 2067 N N . SER A 1 272 ? -11.126 -7.320 1.251 1.00 92.00 272 SER A N 1
ATOM 2068 C CA . SER A 1 272 ? -9.789 -7.735 1.702 1.00 92.00 272 SER A CA 1
ATOM 2069 C C . SER A 1 272 ? -9.501 -9.209 1.393 1.00 92.00 272 SER A C 1
ATOM 2071 O O . SER A 1 272 ? -8.394 -9.545 0.967 1.00 92.00 272 SER A O 1
ATOM 2073 N N . VAL A 1 273 ? -10.503 -10.084 1.542 1.00 93.25 273 VAL A N 1
ATOM 2074 C CA . VAL A 1 273 ? -10.412 -11.500 1.147 1.00 93.25 273 VAL A CA 1
ATOM 2075 C C . VAL A 1 273 ? -10.260 -11.625 -0.364 1.00 93.25 273 VAL A C 1
ATOM 2077 O O . VAL A 1 273 ? -9.413 -12.385 -0.828 1.00 93.25 273 VAL A O 1
ATOM 2080 N N . VAL A 1 274 ? -11.033 -10.854 -1.136 1.00 91.62 274 VAL A N 1
ATOM 2081 C CA . VAL A 1 274 ? -10.910 -10.808 -2.599 1.00 91.62 274 VAL A CA 1
ATOM 2082 C C . VAL A 1 274 ? -9.521 -10.325 -3.010 1.00 91.62 274 VAL A C 1
ATOM 2084 O O . VAL A 1 274 ? -8.914 -10.948 -3.873 1.00 91.62 274 VAL A O 1
ATOM 2087 N N . LEU A 1 275 ? -8.977 -9.287 -2.367 1.00 90.25 275 LEU A N 1
ATOM 2088 C CA . LEU A 1 275 ? -7.620 -8.801 -2.632 1.00 90.25 275 LEU A CA 1
ATOM 2089 C C . LEU A 1 275 ? -6.572 -9.893 -2.377 1.00 90.25 275 LEU A C 1
ATOM 2091 O O . LEU A 1 275 ? -5.719 -10.132 -3.230 1.00 90.25 275 LEU A O 1
ATOM 2095 N N . ALA A 1 276 ? -6.653 -10.580 -1.234 1.00 91.12 276 ALA A N 1
ATOM 2096 C CA . ALA A 1 276 ? -5.724 -11.654 -0.892 1.00 91.12 276 ALA A CA 1
ATOM 2097 C C . ALA A 1 276 ? -5.836 -12.848 -1.853 1.00 91.12 276 ALA A C 1
ATOM 2099 O O . ALA A 1 276 ? -4.823 -13.350 -2.336 1.00 91.12 276 ALA A O 1
ATOM 2100 N N . GLY A 1 277 ? -7.064 -13.279 -2.156 1.00 90.38 277 GLY A N 1
ATOM 2101 C CA . GLY A 1 277 ? -7.334 -14.384 -3.075 1.00 90.38 277 GLY A CA 1
ATOM 2102 C C . GLY A 1 277 ? -6.916 -14.067 -4.509 1.00 90.38 277 GLY A C 1
ATOM 2103 O O . GLY A 1 277 ? -6.316 -14.907 -5.171 1.00 90.38 277 GLY A O 1
ATOM 2104 N N . MET A 1 278 ? -7.157 -12.839 -4.967 1.00 89.25 278 MET A N 1
ATOM 2105 C CA . MET A 1 278 ? -6.712 -12.356 -6.272 1.00 89.25 278 MET A CA 1
ATOM 2106 C C . MET A 1 278 ? -5.188 -12.311 -6.361 1.00 89.25 278 MET A C 1
ATOM 2108 O O . MET A 1 278 ? -4.625 -12.794 -7.338 1.00 89.25 278 MET A O 1
ATOM 2112 N N . ALA A 1 279 ? -4.514 -11.790 -5.335 1.00 87.94 279 ALA A N 1
ATOM 2113 C CA . ALA A 1 279 ? -3.059 -11.755 -5.292 1.00 87.94 279 ALA A CA 1
ATOM 2114 C C . ALA A 1 279 ? -2.450 -13.168 -5.278 1.00 87.94 279 ALA A C 1
ATOM 2116 O O . ALA A 1 279 ? -1.487 -13.427 -5.997 1.00 87.94 279 ALA A O 1
ATOM 2117 N N . ALA A 1 280 ? -3.048 -14.103 -4.532 1.00 88.75 280 ALA A N 1
ATOM 2118 C CA . ALA A 1 280 ? -2.650 -15.509 -4.550 1.00 88.75 280 ALA A CA 1
ATOM 2119 C C . ALA A 1 280 ? -2.885 -16.153 -5.928 1.00 88.75 280 ALA A C 1
ATOM 2121 O O . ALA A 1 280 ? -2.012 -16.845 -6.446 1.00 88.75 280 ALA A O 1
ATOM 2122 N N . ALA A 1 281 ? -4.030 -15.887 -6.563 1.00 87.38 281 ALA A N 1
ATOM 2123 C CA . ALA A 1 281 ? -4.328 -16.383 -7.903 1.00 87.38 281 ALA A CA 1
ATOM 2124 C C . ALA A 1 281 ? -3.362 -15.816 -8.951 1.00 87.38 281 ALA A C 1
ATOM 2126 O O . ALA A 1 281 ? -2.871 -16.570 -9.781 1.00 87.38 281 ALA A O 1
ATOM 2127 N N . ALA A 1 282 ? -3.037 -14.523 -8.890 1.00 84.69 282 ALA A N 1
ATOM 2128 C CA . ALA A 1 282 ? -2.064 -13.887 -9.775 1.00 84.69 282 ALA A CA 1
ATOM 2129 C C . ALA A 1 282 ? -0.633 -14.401 -9.547 1.00 84.69 282 ALA A C 1
ATOM 2131 O O . ALA A 1 282 ? 0.156 -14.459 -10.486 1.00 84.69 282 ALA A O 1
ATOM 2132 N N . PHE A 1 283 ? -0.302 -14.804 -8.318 1.00 83.25 283 PHE A N 1
ATOM 2133 C CA . PHE A 1 283 ? 0.972 -15.451 -8.014 1.00 83.25 283 PHE A CA 1
ATOM 2134 C C . PHE A 1 283 ? 1.077 -16.844 -8.657 1.00 83.25 283 PHE A C 1
ATOM 2136 O O . PHE A 1 283 ? 2.125 -17.191 -9.193 1.00 83.25 283 PHE A O 1
ATOM 2143 N N . VAL A 1 284 ? -0.007 -17.628 -8.638 1.00 85.44 284 VAL A N 1
ATOM 2144 C CA . VAL A 1 284 ? -0.051 -18.970 -9.252 1.00 85.44 284 VAL A CA 1
ATOM 2145 C C . VAL A 1 284 ? -0.207 -18.898 -10.778 1.00 85.44 284 VAL A C 1
ATOM 2147 O O . VAL A 1 284 ? 0.407 -19.681 -11.498 1.00 85.44 284 VAL A O 1
ATOM 2150 N N . PHE A 1 285 ? -1.001 -17.949 -11.276 1.00 83.69 285 PHE A N 1
ATOM 2151 C CA . PHE A 1 285 ? -1.358 -17.779 -12.686 1.00 83.69 285 PHE A CA 1
ATOM 2152 C C . PHE A 1 285 ? -0.988 -16.369 -13.182 1.00 83.69 285 PHE A C 1
ATOM 2154 O O . PHE A 1 285 ? -1.865 -15.516 -13.375 1.00 83.69 285 PHE A O 1
ATOM 2161 N N . PRO A 1 286 ? 0.305 -16.100 -13.433 1.00 74.88 286 PRO A N 1
ATOM 2162 C CA . PRO A 1 286 ? 0.784 -14.766 -13.805 1.00 74.88 286 PRO A CA 1
ATOM 2163 C C . PRO A 1 286 ? 0.223 -14.251 -15.144 1.00 74.88 286 PRO A C 1
ATOM 2165 O O . PRO A 1 286 ? 0.210 -13.041 -15.388 1.00 74.88 286 PRO A O 1
ATOM 2168 N N . GLU A 1 287 ? -0.302 -15.131 -15.999 1.00 73.00 287 GLU A N 1
ATOM 2169 C CA . GLU A 1 287 ? -0.858 -14.798 -17.319 1.00 73.00 287 GLU A CA 1
ATOM 2170 C C . GLU A 1 287 ? -2.158 -13.973 -17.256 1.00 73.00 287 GLU A C 1
ATOM 2172 O O . GLU A 1 287 ? -2.461 -13.229 -18.186 1.00 73.00 287 GLU A O 1
ATOM 2177 N N . ARG A 1 288 ? -2.914 -14.036 -16.147 1.00 66.00 288 ARG A N 1
ATOM 2178 C CA . ARG A 1 288 ? -4.223 -13.356 -15.987 1.00 66.00 288 ARG A CA 1
ATOM 2179 C C . ARG A 1 288 ? -4.170 -12.084 -15.136 1.00 66.00 288 ARG A C 1
ATOM 2181 O O . ARG A 1 288 ? -5.193 -11.477 -14.823 1.00 66.00 288 ARG A O 1
ATOM 2188 N N . THR A 1 289 ? -2.971 -11.636 -14.774 1.00 64.12 289 THR A N 1
ATOM 2189 C CA . THR A 1 289 ? -2.764 -10.591 -13.758 1.00 64.12 289 THR A CA 1
ATOM 2190 C C . THR A 1 289 ? -3.394 -9.235 -14.109 1.00 64.12 289 THR A C 1
ATOM 2192 O O . THR A 1 289 ? -3.823 -8.507 -13.217 1.00 64.12 289 THR A O 1
ATOM 2195 N N . ASN A 1 290 ? -3.479 -8.863 -15.391 1.00 64.56 290 ASN A N 1
ATOM 2196 C CA . ASN A 1 290 ? -4.055 -7.567 -15.783 1.00 64.56 290 ASN A CA 1
ATOM 2197 C C . ASN A 1 290 ? -5.584 -7.515 -15.656 1.00 64.56 290 ASN A C 1
ATOM 2199 O O . ASN A 1 290 ? -6.107 -6.487 -15.234 1.00 64.56 290 ASN A O 1
ATOM 2203 N N . GLU A 1 291 ? -6.283 -8.612 -15.954 1.00 61.38 291 GLU A N 1
ATOM 2204 C CA . GLU A 1 291 ? -7.738 -8.735 -15.762 1.00 61.38 291 GLU A CA 1
ATOM 2205 C C . GLU A 1 291 ? -8.082 -8.731 -14.262 1.00 61.38 291 GLU A C 1
ATOM 2207 O O . GLU A 1 291 ? -9.059 -8.127 -13.820 1.00 61.38 291 GLU A O 1
ATOM 2212 N N . LEU A 1 292 ? -7.206 -9.337 -13.456 1.00 63.06 292 LEU A N 1
ATOM 2213 C CA . LEU A 1 292 ? -7.372 -9.491 -12.015 1.00 63.06 292 LEU A CA 1
ATOM 2214 C C . LEU A 1 292 ? -7.143 -8.199 -11.212 1.00 63.06 292 LEU A C 1
ATOM 2216 O O . LEU A 1 292 ? -7.775 -7.997 -10.174 1.00 63.06 292 LEU A O 1
ATOM 2220 N N . LYS A 1 293 ? -6.304 -7.277 -11.703 1.00 65.38 293 LYS A N 1
ATOM 2221 C CA . LYS A 1 293 ? -6.035 -5.986 -11.036 1.00 65.38 293 LYS A CA 1
ATOM 2222 C C . LYS A 1 293 ? -7.287 -5.123 -10.856 1.00 65.38 293 LYS A C 1
ATOM 2224 O O . LYS A 1 293 ? -7.351 -4.357 -9.895 1.00 65.38 293 LYS A O 1
ATOM 2229 N N . LEU A 1 294 ? -8.292 -5.263 -11.725 1.00 65.75 294 LEU A N 1
ATOM 2230 C CA . LEU A 1 294 ? -9.545 -4.509 -11.616 1.00 65.75 294 LEU A CA 1
ATOM 2231 C C . LEU A 1 294 ? -10.337 -4.884 -10.350 1.00 65.75 294 LEU A C 1
ATOM 2233 O O . LEU A 1 294 ? -10.997 -4.034 -9.756 1.00 65.75 294 LEU A O 1
ATOM 2237 N N . PHE A 1 295 ? -10.184 -6.119 -9.862 1.00 68.94 295 PHE A N 1
ATOM 2238 C CA . PHE A 1 295 ? -10.789 -6.581 -8.608 1.00 68.94 295 PHE A CA 1
ATOM 2239 C C . PHE A 1 295 ? -10.120 -6.005 -7.351 1.00 68.94 295 PHE A C 1
ATOM 2241 O O . PHE A 1 295 ? -10.653 -6.163 -6.255 1.00 68.94 295 PHE A O 1
ATOM 2248 N N . GLY A 1 296 ? -8.986 -5.308 -7.484 1.00 68.50 296 GLY A N 1
ATOM 2249 C CA . GLY A 1 296 ? -8.376 -4.548 -6.388 1.00 68.50 296 GLY A CA 1
ATOM 2250 C C . GLY A 1 296 ? -9.052 -3.195 -6.129 1.00 68.50 296 GLY A C 1
ATOM 2251 O O . GLY A 1 296 ? -8.927 -2.648 -5.034 1.00 68.50 296 GLY A O 1
ATOM 2252 N N . LEU A 1 297 ? -9.808 -2.659 -7.098 1.00 77.75 297 LEU A N 1
ATOM 2253 C CA . LEU A 1 297 ? -10.457 -1.347 -6.981 1.00 77.75 297 LEU A CA 1
ATOM 2254 C C . LEU A 1 297 ? -11.461 -1.268 -5.810 1.00 77.75 297 LEU A C 1
ATOM 2256 O O . LEU A 1 297 ? -11.412 -0.296 -5.057 1.00 77.75 297 LEU A O 1
ATOM 2260 N N . PRO A 1 298 ? -12.328 -2.279 -5.582 1.00 82.31 298 PRO A N 1
ATOM 2261 C CA . PRO A 1 298 ? -13.227 -2.293 -4.429 1.00 82.31 298 PRO A CA 1
ATOM 2262 C C . PRO A 1 298 ? -12.494 -2.250 -3.082 1.00 82.31 298 PRO A C 1
ATOM 2264 O O . PRO A 1 298 ? -12.970 -1.599 -2.153 1.00 82.31 298 PRO A O 1
ATOM 2267 N N . ALA A 1 299 ? -11.327 -2.901 -2.982 1.00 80.75 299 ALA A N 1
ATOM 2268 C CA . ALA A 1 299 ? -10.501 -2.878 -1.775 1.00 80.75 299 ALA A CA 1
ATOM 2269 C C . ALA A 1 299 ? -9.949 -1.468 -1.496 1.00 80.75 299 ALA A C 1
ATOM 2271 O O . ALA A 1 299 ? -9.981 -0.994 -0.364 1.00 80.75 299 ALA A O 1
ATOM 2272 N N . LEU A 1 300 ? -9.531 -0.747 -2.538 1.00 83.62 300 LEU A N 1
ATOM 2273 C CA . LEU A 1 300 ? -9.114 0.648 -2.394 1.00 83.62 300 LEU A CA 1
ATOM 2274 C C . LEU A 1 300 ? -10.278 1.546 -1.944 1.00 83.62 300 LEU A C 1
ATOM 2276 O O . LEU A 1 300 ? -10.119 2.352 -1.028 1.00 83.62 300 LEU A O 1
ATOM 2280 N N . LEU A 1 301 ? -11.456 1.396 -2.560 1.00 87.56 301 LEU A N 1
ATOM 2281 C CA . LEU A 1 301 ? -12.635 2.201 -2.226 1.00 87.56 301 LEU A CA 1
ATOM 2282 C C . LEU A 1 301 ? -13.054 2.026 -0.763 1.00 87.56 301 LEU A C 1
ATOM 2284 O O . LEU A 1 301 ? -13.397 3.010 -0.105 1.00 87.56 301 LEU A O 1
ATOM 2288 N N . ILE A 1 302 ? -12.997 0.800 -0.234 1.00 89.44 302 ILE A N 1
ATOM 2289 C CA . ILE A 1 302 ? -13.358 0.562 1.164 1.00 89.44 302 ILE A CA 1
ATOM 2290 C C . ILE A 1 302 ? -12.330 1.129 2.140 1.00 89.44 302 ILE A C 1
ATOM 2292 O O . ILE A 1 302 ? -12.715 1.636 3.196 1.00 89.44 302 ILE A O 1
ATOM 2296 N N . GLU A 1 303 ? -11.037 1.088 1.806 1.00 85.38 303 GLU A N 1
ATOM 2297 C CA . GLU A 1 303 ? -10.006 1.671 2.662 1.00 85.38 303 GLU A CA 1
ATOM 2298 C C . GLU A 1 303 ? -10.135 3.202 2.683 1.00 85.38 303 GLU A C 1
ATOM 2300 O O . GLU A 1 303 ? -10.101 3.794 3.764 1.00 85.38 303 GLU A O 1
ATOM 2305 N N . VAL A 1 304 ? -10.417 3.835 1.534 1.00 88.31 304 VAL A N 1
ATOM 2306 C CA . VAL A 1 304 ? -10.734 5.275 1.451 1.00 88.31 304 VAL A CA 1
ATOM 2307 C C . VAL A 1 304 ? -11.969 5.608 2.286 1.00 88.31 304 VAL A C 1
ATOM 2309 O O . VAL A 1 304 ? -11.927 6.528 3.105 1.00 88.31 304 VAL A O 1
ATOM 2312 N N . ALA A 1 305 ? -13.058 4.852 2.132 1.00 88.12 305 ALA A N 1
ATOM 2313 C CA . ALA A 1 305 ? -14.280 5.071 2.902 1.00 88.12 305 ALA A CA 1
ATOM 2314 C C . ALA A 1 305 ? -14.043 4.908 4.414 1.00 88.12 305 ALA A C 1
ATOM 2316 O O . ALA A 1 305 ? -14.554 5.695 5.213 1.00 88.12 305 ALA A O 1
ATOM 2317 N N . THR A 1 306 ? -13.223 3.932 4.810 1.00 85.94 306 THR A N 1
ATOM 2318 C CA . THR A 1 306 ? -12.836 3.704 6.209 1.00 85.94 306 THR A CA 1
ATOM 2319 C C . THR A 1 306 ? -11.985 4.855 6.744 1.00 85.94 306 THR A C 1
ATOM 2321 O O . THR A 1 306 ? -12.259 5.357 7.834 1.00 85.94 306 THR A O 1
ATOM 2324 N N . ALA A 1 307 ? -11.000 5.329 5.979 1.00 87.00 307 ALA A N 1
ATOM 2325 C CA . ALA A 1 307 ? -10.169 6.467 6.360 1.00 87.00 307 ALA A CA 1
ATOM 2326 C C . ALA A 1 307 ? -10.996 7.756 6.506 1.00 87.00 307 ALA A C 1
ATOM 2328 O O . ALA A 1 307 ? -10.883 8.438 7.525 1.00 87.00 307 ALA A O 1
ATOM 2329 N N . LEU A 1 308 ? -11.888 8.053 5.553 1.00 89.06 308 LEU A N 1
ATOM 2330 C CA . LEU A 1 308 ? -12.815 9.190 5.646 1.00 89.06 308 LEU A CA 1
ATOM 2331 C C . LEU A 1 308 ? -13.714 9.084 6.879 1.00 89.06 308 LEU A C 1
ATOM 2333 O O . LEU A 1 308 ? -13.898 10.062 7.606 1.00 89.06 308 LEU A O 1
ATOM 2337 N N . TYR A 1 309 ? -14.248 7.892 7.146 1.00 87.88 309 TYR A N 1
ATOM 2338 C CA . TYR A 1 309 ? -15.098 7.662 8.307 1.00 87.88 309 TYR A CA 1
ATOM 2339 C C . TYR A 1 309 ? -14.354 7.935 9.620 1.00 87.88 309 TYR A C 1
ATOM 2341 O O . TYR A 1 309 ? -14.865 8.660 10.479 1.00 87.88 309 TYR A O 1
ATOM 2349 N N . LEU A 1 310 ? -13.142 7.391 9.770 1.00 83.75 310 LEU A N 1
ATOM 2350 C CA . LEU A 1 310 ? -12.317 7.587 10.965 1.00 83.75 310 LEU A CA 1
ATOM 2351 C C . LEU A 1 310 ? -11.887 9.050 11.138 1.00 83.75 310 LEU A C 1
ATOM 2353 O O . LEU A 1 310 ? -11.791 9.517 12.274 1.00 83.75 310 LEU A O 1
ATOM 2357 N N . LEU A 1 311 ? -11.683 9.782 10.040 1.00 84.12 311 LEU A N 1
ATOM 2358 C CA . LEU A 1 311 ? -11.342 11.203 10.076 1.00 84.12 311 LEU A CA 1
ATOM 2359 C C . LEU A 1 311 ? -12.521 12.073 10.540 1.00 84.12 311 LEU A C 1
ATOM 2361 O O . LEU A 1 311 ? -12.337 12.942 11.390 1.00 84.12 311 LEU A O 1
ATOM 2365 N N . ILE A 1 312 ? -13.727 11.823 10.014 1.00 83.88 312 ILE A N 1
ATOM 2366 C CA . ILE A 1 312 ? -14.913 12.660 10.268 1.00 83.88 312 ILE A CA 1
ATOM 2367 C C . ILE A 1 312 ? -15.594 12.291 11.590 1.00 83.88 312 ILE A C 1
ATOM 2369 O O . ILE A 1 312 ? -15.855 13.157 12.423 1.00 83.88 312 ILE A O 1
ATOM 2373 N N . LYS A 1 313 ? -15.921 11.007 11.786 1.00 74.75 313 LYS A N 1
ATOM 2374 C CA . LYS A 1 313 ? -16.726 10.545 12.932 1.00 74.75 313 LYS A CA 1
ATOM 2375 C C . LYS A 1 313 ? -15.881 10.035 14.096 1.00 74.75 313 LYS A C 1
ATOM 2377 O O . LYS A 1 313 ? -16.362 10.024 15.228 1.00 74.75 313 LYS A O 1
ATOM 2382 N N . GLY A 1 314 ? -14.637 9.631 13.841 1.00 74.19 314 GLY A N 1
ATOM 2383 C CA . GLY A 1 314 ? -13.821 8.933 14.832 1.00 74.19 314 GLY A CA 1
ATOM 2384 C C . GLY A 1 314 ? -14.399 7.562 15.209 1.00 74.19 314 GLY A C 1
ATOM 2385 O O . GLY A 1 314 ? -15.328 7.051 14.583 1.00 74.19 314 GLY A O 1
ATOM 2386 N N . LEU A 1 315 ? -13.826 6.942 16.240 1.00 77.94 315 LEU A N 1
ATOM 2387 C CA . LEU A 1 315 ? -14.280 5.642 16.743 1.00 77.94 315 LEU A CA 1
ATOM 2388 C C . LEU A 1 315 ? -15.609 5.791 17.494 1.00 77.94 315 LEU A C 1
ATOM 2390 O O . LEU A 1 315 ? -15.706 6.600 18.419 1.00 77.94 315 LEU A O 1
ATOM 2394 N N . GLN A 1 316 ? -16.611 4.984 17.137 1.00 70.44 316 GLN A N 1
ATOM 2395 C CA . GLN A 1 316 ? -17.882 4.962 17.862 1.00 70.44 316 GLN A CA 1
ATOM 2396 C C . GLN A 1 316 ? -17.752 4.204 19.193 1.00 70.44 316 GLN A C 1
ATOM 2398 O O . GLN A 1 316 ? -17.336 3.043 19.194 1.00 70.44 316 GLN A O 1
ATOM 2403 N N . PRO A 1 317 ? -18.145 4.810 20.330 1.00 62.03 317 PRO A N 1
ATOM 2404 C CA . PRO A 1 317 ? -18.367 4.072 21.565 1.00 62.03 317 PRO A CA 1
ATOM 2405 C C . PRO A 1 317 ? -19.485 3.040 21.386 1.00 62.03 317 PRO A C 1
ATOM 2407 O O . PRO A 1 317 ? -20.525 3.333 20.786 1.00 62.03 317 PRO A O 1
ATOM 2410 N N . ARG A 1 318 ? -19.301 1.855 21.976 1.00 56.22 318 ARG A N 1
ATOM 2411 C CA . ARG A 1 318 ? -20.256 0.737 21.919 1.00 56.22 318 ARG A CA 1
ATOM 2412 C C . ARG A 1 318 ? -21.693 1.148 22.291 1.00 56.22 318 ARG A C 1
ATOM 2414 O O . ARG A 1 318 ? -22.622 0.711 21.622 1.00 56.22 318 ARG A O 1
ATOM 2421 N N . ALA A 1 319 ? -21.856 2.051 23.264 1.00 49.00 319 ALA A N 1
ATOM 2422 C CA . ALA A 1 319 ? -23.155 2.537 23.744 1.00 49.00 319 ALA A CA 1
ATOM 2423 C C . ALA A 1 319 ? -23.942 3.374 22.710 1.00 49.00 319 ALA A C 1
ATOM 2425 O O . ALA A 1 319 ? -25.156 3.244 22.594 1.00 49.00 319 ALA A O 1
ATOM 2426 N N . THR A 1 320 ? -23.272 4.200 21.898 1.00 51.69 320 THR A N 1
ATOM 2427 C CA . THR A 1 320 ? -23.956 5.058 20.904 1.00 51.69 320 THR A CA 1
ATOM 2428 C C . THR A 1 320 ? -24.449 4.305 19.668 1.00 51.69 320 THR A C 1
ATOM 2430 O O . THR A 1 320 ? -25.381 4.756 19.006 1.00 51.69 320 THR A O 1
ATOM 2433 N N . ALA A 1 321 ? -23.842 3.160 19.345 1.00 49.56 321 ALA A N 1
ATOM 2434 C CA . ALA A 1 321 ? -24.268 2.333 18.217 1.00 49.56 321 ALA A CA 1
ATOM 2435 C C . ALA A 1 321 ? -25.557 1.549 18.518 1.00 49.56 321 ALA A C 1
ATOM 2437 O O . ALA A 1 321 ? -26.292 1.225 17.591 1.00 49.56 321 ALA A O 1
ATOM 2438 N N . GLU A 1 322 ? -25.834 1.246 19.791 1.00 48.44 322 GLU A N 1
ATOM 2439 C CA . GLU A 1 322 ? -27.074 0.579 20.207 1.00 48.44 322 GLU A CA 1
ATOM 2440 C C . GLU A 1 322 ? -28.255 1.552 20.224 1.00 48.44 322 GLU A C 1
ATOM 2442 O O . GLU A 1 322 ? -29.308 1.208 19.706 1.00 48.44 322 GLU A O 1
ATOM 2447 N N . ALA A 1 323 ? -28.055 2.797 20.669 1.00 48.00 323 ALA A N 1
ATOM 2448 C CA . ALA A 1 323 ? -29.103 3.820 20.642 1.00 48.00 323 ALA A CA 1
ATOM 2449 C C . ALA A 1 323 ? -29.593 4.166 19.217 1.00 48.00 323 ALA A C 1
ATOM 2451 O O . ALA A 1 323 ? -30.778 4.386 19.024 1.00 48.00 323 ALA A O 1
ATOM 2452 N N . ARG A 1 324 ? -28.706 4.164 18.208 1.00 52.50 324 ARG A N 1
ATOM 2453 C CA . ARG A 1 324 ? -29.058 4.481 16.804 1.00 52.50 324 ARG A CA 1
ATOM 2454 C C . ARG A 1 324 ? -29.495 3.294 15.946 1.00 52.50 324 ARG A C 1
ATOM 2456 O O . ARG A 1 324 ? -29.885 3.502 14.809 1.00 52.50 324 ARG A O 1
ATOM 2463 N N . ALA A 1 325 ? -29.320 2.061 16.416 1.00 51.44 325 ALA A N 1
ATOM 2464 C CA . ALA A 1 325 ? -29.790 0.871 15.697 1.00 51.44 325 ALA A CA 1
ATOM 2465 C C . ALA A 1 325 ? -31.209 0.457 16.124 1.00 51.44 325 ALA A C 1
ATOM 2467 O O . ALA A 1 325 ? -31.749 -0.504 15.582 1.00 51.44 325 ALA A O 1
ATOM 2468 N N . VAL A 1 326 ? -31.749 1.133 17.140 1.00 52.06 326 VAL A N 1
ATOM 2469 C CA . VAL A 1 326 ? -33.096 0.939 17.686 1.00 52.06 326 VAL A CA 1
ATOM 2470 C C . VAL A 1 326 ? -34.054 2.054 17.221 1.00 52.06 326 VAL A C 1
ATOM 2472 O O . VAL A 1 326 ? -35.263 1.871 17.315 1.00 52.06 326 VAL A O 1
ATOM 2475 N N . GLU A 1 327 ? -33.525 3.154 16.671 1.00 38.84 327 GLU A N 1
ATOM 2476 C CA . GLU A 1 327 ? -34.251 4.136 15.840 1.00 38.84 327 GLU A CA 1
ATOM 2477 C C . GLU A 1 327 ? -34.247 3.720 14.364 1.00 38.84 327 GLU A C 1
ATOM 2479 O O . GLU A 1 327 ? -35.285 3.931 13.700 1.00 38.84 327 GLU A O 1
#

Mean predicted aligned error: 16.57 Å

Sequence (327 aa):
MDHGQPTAPGRGGAAVLHLLSPDLGHPRICRGPPRRAARLDVLRDQHRGGRVADAPPDRRDPVWHAGVGVSGRGRRARAALAVAGFGGGQDVTVTPEQRTYARIAAILFFAKFVLESGGDSVTIIARRGESFAATARFATEHALLWRFCLLNVGLAWIVTGLLAYAWYVVLEPVDKRLAQLALVLRLGACFVGAASLMFRVAQARLYMASETEGLFTSEQLHTLVAVSQRAAGAGVTTAWMFLGAGATLFFLLFRRSRYLPRVLADFGIVTSVVLAGMAAAAFVFPERTNELKLFGLPALLIEVATALYLLIKGLQPRATAEARAVE

Secondary structure (DSSP, 8-state):
-------------------------------PPP------------------------------------TTSHHHHHHHHHHHTT------PPPHHHHHHHHHHHHHHHHHHHHHHHHHHHHTGGGTT--HHHHHHHHHHTHHHHHHHHHHHHHHHHHHHHHHHHHHHHHTTT-HHHHHHHHHHHHHHHHHHHHHHHHHHHHHHHHH--GGG-SS-HHHHHHHHHHHHHHHHHHHHHHHHHHHHHHHHHHHHHHHHTSS-HHHHHHHHHHHHHHHHHHHHHHH-GGGHHHHGGGGHHHHHHHHHHHHHHHHT-PPPHHHHHHTS--

InterPro domains:
  IPR025495 Protein of unknown function DUF4386 [PF14329] (130-314)